Protein AF-A0A0C4ENL9-F1 (afdb_monomer_lite)

Secondary structure (DSSP, 8-state):
-EEEEEEEEEEE-TTS-EEEEEEEEEEETT-SS--HHHHHHHHHHHHHHHHHHHHHT-B---EEEEEETTEEEEEEEEEPPP-S-EEE---SS-----S--TTS-HHHHHHHHHHHHHHHHHTTSSEEEE--EEETTEEES-EEEESSTTSSSTT--HHHHHHHHHHH----HHHHHTTPPPHHHHHHHHHHHHHHHHHTS--PPP----------PPP--------PPPBGGGTSTT--PBPPPGGGGG--

pLDDT: mean 75.94, std 18.75, range [26.95, 96.19]

Structure (mmCIF, N/CA/C/O backbone):
data_AF-A0A0C4ENL9-F1
#
_entry.id   AF-A0A0C4ENL9-F1
#
loop_
_atom_site.group_PDB
_atom_site.id
_atom_site.type_symbol
_atom_site.label_atom_id
_atom_site.label_alt_id
_atom_site.label_comp_id
_atom_site.label_asym_id
_atom_site.label_entity_id
_atom_site.label_seq_id
_atom_site.pdbx_PDB_ins_code
_atom_site.Cartn_x
_atom_site.Cartn_y
_atom_site.Cartn_z
_atom_site.occupancy
_atom_site.B_iso_or_equiv
_atom_site.auth_seq_id
_atom_site.auth_comp_id
_atom_site.auth_asym_id
_atom_site.auth_atom_id
_atom_site.pdbx_PDB_model_num
ATOM 1 N N . MET A 1 1 ? -16.729 11.118 26.135 1.00 61.41 1 MET A N 1
ATOM 2 C CA . MET A 1 1 ? -15.298 10.844 26.436 1.00 61.41 1 MET A CA 1
ATOM 3 C C . MET A 1 1 ? -15.194 9.675 27.411 1.00 61.41 1 MET A C 1
ATOM 5 O O . MET A 1 1 ? -16.139 9.457 28.158 1.00 61.41 1 MET A O 1
ATOM 9 N N . ARG A 1 2 ? -14.091 8.911 27.398 1.00 77.44 2 ARG A N 1
ATOM 10 C CA . ARG A 1 2 ? -13.888 7.732 28.266 1.00 77.44 2 ARG A CA 1
ATOM 11 C C . ARG A 1 2 ? -12.600 7.854 29.075 1.00 77.44 2 ARG A C 1
ATOM 13 O O . ARG A 1 2 ? -11.628 8.423 28.586 1.00 77.44 2 ARG A O 1
ATOM 20 N N . ARG A 1 3 ? -12.588 7.277 30.278 1.00 84.44 3 ARG A N 1
ATOM 21 C CA . ARG A 1 3 ? -11.369 7.057 31.073 1.00 84.44 3 ARG A CA 1
ATOM 22 C C . ARG A 1 3 ? -10.932 5.605 30.917 1.00 84.44 3 ARG A C 1
ATOM 24 O O . ARG A 1 3 ? -11.777 4.714 30.938 1.00 84.44 3 ARG A O 1
ATOM 31 N N . ALA A 1 4 ? -9.632 5.394 30.743 1.00 89.31 4 ALA A N 1
ATOM 32 C CA . ALA A 1 4 ? -9.020 4.084 30.558 1.00 89.31 4 ALA A CA 1
ATOM 33 C C . ALA A 1 4 ? -8.196 3.693 31.794 1.00 89.31 4 ALA A C 1
ATOM 35 O O . ALA A 1 4 ? -7.495 4.535 32.353 1.00 89.31 4 ALA A O 1
ATOM 36 N N . PHE A 1 5 ? -8.267 2.424 32.191 1.00 89.38 5 PHE A N 1
ATOM 37 C CA . PHE A 1 5 ? -7.547 1.852 33.329 1.00 89.38 5 PHE A CA 1
ATOM 38 C C . PHE A 1 5 ? -6.866 0.555 32.907 1.00 89.38 5 PHE A C 1
ATOM 40 O O . PHE A 1 5 ? -7.437 -0.211 32.129 1.00 89.38 5 PHE A O 1
ATOM 47 N N . LYS A 1 6 ? -5.670 0.285 33.438 1.00 91.88 6 LYS A N 1
ATOM 48 C CA . LYS A 1 6 ? -5.060 -1.041 33.310 1.00 91.88 6 LYS A CA 1
ATOM 49 C C . LYS A 1 6 ? -5.943 -2.057 34.044 1.00 91.88 6 LYS A C 1
ATOM 51 O O . LYS A 1 6 ? -6.377 -1.791 35.163 1.00 91.88 6 LYS A O 1
ATOM 56 N N . ALA A 1 7 ? -6.198 -3.195 33.416 1.00 93.19 7 ALA A N 1
ATOM 57 C CA . ALA A 1 7 ? -6.916 -4.317 33.997 1.00 93.19 7 ALA A CA 1
ATOM 58 C C . ALA A 1 7 ? -6.192 -5.622 33.657 1.00 93.19 7 ALA A C 1
ATOM 60 O O . ALA A 1 7 ? -5.522 -5.712 32.635 1.00 93.19 7 ALA A O 1
ATOM 61 N N . GLU A 1 8 ? -6.350 -6.636 34.496 1.00 94.12 8 GLU A N 1
ATOM 62 C CA . GLU A 1 8 ? -5.892 -7.996 34.219 1.00 94.12 8 GLU A CA 1
ATOM 63 C C . GLU A 1 8 ? -7.116 -8.904 34.259 1.00 94.12 8 GLU A C 1
ATOM 65 O O . GLU A 1 8 ? -7.886 -8.883 35.222 1.00 94.12 8 GLU A O 1
ATOM 70 N N . VAL A 1 9 ? -7.334 -9.667 33.190 1.00 91.75 9 VAL A N 1
ATOM 71 C CA . VAL A 1 9 ? -8.483 -10.566 33.071 1.00 91.75 9 VAL A CA 1
ATOM 72 C C . VAL A 1 9 ? -7.980 -11.995 33.145 1.00 91.75 9 VAL A C 1
ATOM 74 O O . VAL A 1 9 ? -7.190 -12.440 32.312 1.00 91.75 9 VAL A O 1
ATOM 77 N N . LYS A 1 10 ? -8.456 -12.714 34.162 1.00 93.88 10 LYS A N 1
ATOM 78 C CA . LYS A 1 10 ? -8.209 -14.141 34.343 1.00 93.88 10 LYS A CA 1
ATOM 79 C C . LYS A 1 10 ? -9.282 -14.934 33.602 1.00 93.88 10 LYS A C 1
ATOM 81 O O . LYS A 1 10 ? -10.453 -14.871 33.965 1.00 93.88 10 LYS A O 1
ATOM 86 N N . THR A 1 11 ? -8.866 -15.710 32.613 1.00 92.31 11 THR A N 1
ATOM 87 C CA . THR A 1 11 ? -9.717 -16.652 31.882 1.00 92.31 11 THR A CA 1
ATOM 88 C C . THR A 1 11 ? -9.394 -18.063 32.353 1.00 92.31 11 THR A C 1
ATOM 90 O O . THR A 1 11 ? -8.222 -18.407 32.504 1.00 92.31 11 THR A O 1
ATOM 93 N N . VAL A 1 12 ? -10.426 -18.858 32.629 1.00 93.38 12 VAL A N 1
ATOM 94 C CA . VAL A 1 12 ? -10.288 -20.275 32.982 1.00 93.38 12 VAL A CA 1
ATOM 95 C C . VAL A 1 12 ? -10.887 -21.084 31.843 1.00 93.38 12 VAL A C 1
ATOM 97 O O . VAL A 1 12 ? -12.075 -20.947 31.555 1.00 93.38 12 VAL A O 1
ATOM 100 N N . GLU A 1 13 ? -10.064 -21.876 31.169 1.00 89.62 13 GLU A N 1
ATOM 101 C CA . GLU A 1 13 ? -10.515 -22.743 30.084 1.00 89.62 13 GLU A CA 1
ATOM 102 C C . GLU A 1 13 ? -11.205 -24.005 30.622 1.00 89.62 13 GLU A C 1
ATOM 104 O O . GLU A 1 13 ? -11.025 -24.409 31.773 1.00 89.62 13 GLU A O 1
ATOM 109 N N . ASN A 1 14 ? -11.955 -24.691 29.755 1.00 87.75 14 ASN A N 1
ATOM 110 C CA . ASN A 1 14 ? -12.683 -25.919 30.103 1.00 87.75 14 ASN A CA 1
ATOM 111 C C . ASN A 1 14 ? -11.771 -27.069 30.578 1.00 87.75 14 ASN A C 1
ATOM 113 O O . ASN A 1 14 ? -12.234 -27.975 31.265 1.00 87.75 14 ASN A O 1
ATOM 117 N N . ASN A 1 15 ? -10.485 -27.043 30.222 1.00 90.00 15 ASN A N 1
ATOM 118 C CA . ASN A 1 15 ? -9.465 -28.005 30.661 1.00 90.00 15 ASN A CA 1
ATOM 119 C C . ASN A 1 15 ? -8.843 -27.644 32.034 1.00 90.00 15 ASN A C 1
ATOM 121 O O . ASN A 1 15 ? -7.928 -28.329 32.485 1.00 90.00 15 ASN A O 1
ATOM 125 N N . GLY A 1 16 ? -9.312 -26.572 32.687 1.00 88.56 16 GLY A N 1
ATOM 126 C CA . GLY A 1 16 ? -8.785 -26.064 33.956 1.00 88.56 16 GLY A CA 1
ATOM 127 C C . GLY A 1 16 ? -7.536 -25.185 33.823 1.00 88.56 16 GLY A C 1
ATOM 128 O O . GLY A 1 16 ? -7.021 -24.717 34.841 1.00 88.56 16 GLY A O 1
ATOM 129 N N . SER A 1 17 ? -7.048 -24.940 32.602 1.00 87.94 17 SER A N 1
ATOM 130 C CA . SER A 1 17 ? -5.942 -24.016 32.357 1.00 87.94 17 SER A CA 1
ATOM 131 C C . SER A 1 17 ? -6.365 -22.580 32.683 1.00 87.94 17 SER A C 1
ATOM 133 O O . SER A 1 17 ? -7.536 -22.204 32.576 1.00 87.94 17 SER A O 1
ATOM 135 N N . VAL A 1 18 ? -5.404 -21.776 33.136 1.00 92.50 18 VAL A N 1
ATOM 136 C CA . VAL A 1 18 ? -5.629 -20.382 33.517 1.00 92.50 18 VAL A CA 1
ATOM 137 C C . VAL A 1 18 ? -4.736 -19.487 32.676 1.00 92.50 18 VAL A C 1
ATOM 139 O O . VAL A 1 18 ? -3.515 -19.632 32.703 1.00 92.50 18 VAL A O 1
ATOM 142 N N . THR A 1 19 ? -5.336 -18.498 32.020 1.00 92.88 19 THR A N 1
ATOM 143 C CA . THR A 1 19 ? -4.618 -17.441 31.302 1.00 92.88 19 THR A CA 1
ATOM 144 C C . THR A 1 19 ? -4.957 -16.093 31.918 1.00 92.88 19 THR A C 1
ATOM 146 O O . THR A 1 19 ? -6.128 -15.740 32.045 1.00 92.88 19 THR A O 1
ATOM 149 N N . ILE A 1 20 ? -3.936 -15.333 32.312 1.00 90.94 20 ILE A N 1
ATOM 150 C CA . ILE A 1 20 ? -4.088 -13.933 32.715 1.00 90.94 20 ILE A CA 1
ATOM 151 C C . ILE A 1 20 ? -3.588 -13.087 31.555 1.00 90.94 20 ILE A C 1
ATOM 153 O O . ILE A 1 20 ? -2.454 -13.258 31.114 1.00 90.94 20 ILE A O 1
ATOM 157 N N . ALA A 1 21 ? -4.441 -12.201 31.056 1.00 88.19 21 ALA A N 1
ATOM 158 C CA . ALA A 1 21 ? -4.094 -11.276 29.989 1.00 88.19 21 ALA A CA 1
ATOM 159 C C . ALA A 1 21 ? -4.290 -9.831 30.454 1.00 88.19 21 ALA A C 1
ATOM 161 O O . ALA A 1 21 ? -5.216 -9.527 31.212 1.00 88.19 21 ALA A O 1
ATOM 162 N N . ASP A 1 22 ? -3.407 -8.948 29.993 1.00 93.06 22 ASP A N 1
ATOM 163 C CA . ASP A 1 22 ? -3.522 -7.509 30.198 1.00 93.06 22 ASP A CA 1
ATOM 164 C C . ASP A 1 22 ? -4.642 -6.945 29.308 1.00 93.06 22 ASP A C 1
ATOM 166 O O . ASP A 1 22 ? -4.681 -7.166 28.098 1.00 93.06 22 ASP A O 1
ATOM 170 N N . TYR A 1 23 ? -5.543 -6.179 29.912 1.00 90.88 23 TYR A N 1
ATOM 171 C CA . TYR A 1 23 ? -6.647 -5.481 29.259 1.00 90.88 23 TYR A CA 1
ATOM 172 C C . TYR A 1 23 ? -6.653 -3.999 29.641 1.00 90.88 23 TYR A C 1
ATOM 174 O O . TYR A 1 23 ? -6.011 -3.550 30.593 1.00 90.88 23 TYR A O 1
ATOM 182 N N . VAL A 1 24 ? -7.439 -3.219 28.898 1.00 88.75 24 VAL A N 1
ATOM 183 C CA . VAL A 1 24 ? -7.746 -1.828 29.232 1.00 88.75 24 VAL A CA 1
ATOM 184 C C . VAL A 1 24 ? -9.238 -1.709 29.510 1.00 88.75 24 VAL A C 1
ATOM 186 O O . VAL A 1 24 ? -10.052 -1.761 28.588 1.00 88.75 24 VAL A O 1
ATOM 189 N N . ALA A 1 25 ? -9.602 -1.521 30.777 1.00 87.19 25 ALA A N 1
ATOM 190 C CA . ALA A 1 25 ? -10.977 -1.228 31.160 1.00 87.19 25 ALA A CA 1
ATOM 191 C C . ALA A 1 25 ? -11.317 0.223 30.794 1.00 87.19 25 ALA A C 1
ATOM 193 O O . ALA A 1 25 ? -10.517 1.133 31.028 1.00 87.19 25 ALA A O 1
ATOM 194 N N . LYS A 1 26 ? -12.502 0.454 30.220 1.00 84.44 26 LYS A N 1
ATOM 195 C CA . LYS A 1 26 ? -12.971 1.792 29.842 1.00 84.44 26 LYS A CA 1
ATOM 196 C C . LYS A 1 26 ? -14.307 2.092 30.504 1.00 84.44 26 LYS A C 1
ATOM 198 O O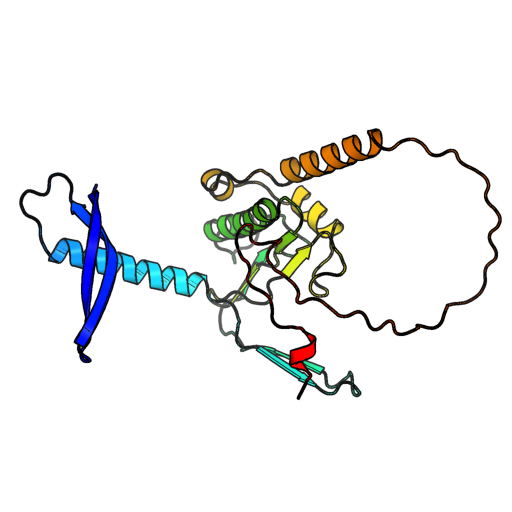 . LYS A 1 26 ? -15.251 1.332 30.333 1.00 84.44 26 LYS A O 1
ATOM 203 N N . ILE A 1 27 ? -14.389 3.231 31.184 1.00 85.00 27 ILE A N 1
ATOM 204 C CA . ILE A 1 27 ? -15.647 3.762 31.729 1.00 85.00 27 ILE A CA 1
ATOM 205 C C . ILE A 1 27 ? -15.995 5.076 31.036 1.00 85.00 27 ILE A C 1
ATOM 207 O O . ILE A 1 27 ? -15.107 5.836 30.622 1.00 85.00 27 ILE A O 1
ATOM 211 N N . GLN A 1 28 ? -17.286 5.350 30.908 1.00 78.31 28 GLN A N 1
ATOM 212 C CA . GLN A 1 28 ? -17.774 6.590 30.327 1.00 78.31 28 GLN A CA 1
ATOM 213 C C . GLN A 1 28 ? -17.650 7.740 31.337 1.00 78.31 28 GLN A C 1
ATOM 215 O O . GLN A 1 28 ? -17.845 7.576 32.538 1.00 78.31 28 GLN A O 1
ATOM 220 N N . TYR A 1 29 ? -17.202 8.899 30.860 1.00 74.31 29 TYR A N 1
ATOM 221 C CA . TYR A 1 29 ? -16.968 10.069 31.703 1.00 74.31 29 TYR A CA 1
ATOM 222 C C . TYR A 1 29 ? -18.300 10.746 32.054 1.00 74.31 29 TYR A C 1
ATOM 224 O O . TYR A 1 29 ? -19.081 11.005 31.143 1.00 74.31 29 TYR A O 1
ATOM 232 N N . HIS A 1 30 ? -18.522 11.041 33.342 1.00 76.88 30 HIS A N 1
ATOM 233 C CA . HIS A 1 30 ? -19.779 11.593 33.884 1.00 76.88 30 HIS A CA 1
ATOM 234 C C . HIS A 1 30 ? -21.035 10.757 33.591 1.00 76.88 30 HIS A C 1
ATOM 236 O O . HIS A 1 30 ? -22.127 11.301 33.474 1.00 76.88 30 HIS A O 1
ATOM 242 N N . ASP A 1 31 ? -20.884 9.439 33.473 1.00 78.81 31 ASP A N 1
ATOM 243 C CA . ASP A 1 31 ? -22.028 8.542 33.358 1.00 78.81 31 ASP A CA 1
ATOM 244 C C . ASP A 1 31 ? -22.480 8.100 34.754 1.00 78.81 31 ASP A C 1
ATOM 246 O O . ASP A 1 31 ? -21.865 7.235 35.380 1.00 78.81 31 ASP A O 1
ATOM 250 N N . GLU A 1 32 ? -23.512 8.765 35.273 1.00 80.00 32 GLU A N 1
ATOM 251 C CA . GLU A 1 32 ? -24.093 8.476 36.590 1.00 80.00 32 GLU A CA 1
ATOM 252 C C . GLU A 1 32 ? -24.942 7.193 36.580 1.00 80.00 32 GLU A C 1
ATOM 254 O O . GLU A 1 32 ? -25.186 6.609 37.637 1.00 80.00 32 GLU A O 1
ATOM 259 N N . THR A 1 33 ? -25.343 6.712 35.396 1.00 82.31 33 THR A N 1
ATOM 260 C CA . THR A 1 33 ? -26.168 5.508 35.218 1.00 82.31 33 THR A CA 1
ATOM 261 C C . THR A 1 33 ? -25.621 4.623 34.089 1.00 82.31 33 THR A C 1
ATOM 263 O O . THR A 1 33 ? -26.240 4.533 33.024 1.00 82.31 33 THR A O 1
ATOM 266 N N . PRO A 1 34 ? -24.480 3.940 34.306 1.00 75.25 34 PRO A N 1
ATOM 267 C CA . PRO A 1 34 ? -23.846 3.123 33.280 1.00 75.25 34 PRO A CA 1
ATOM 268 C C . PRO A 1 34 ? -24.776 2.021 32.772 1.00 75.25 34 PRO A C 1
ATOM 270 O O . PRO A 1 34 ? -25.327 1.249 33.559 1.00 75.25 34 PRO A O 1
ATOM 273 N N . SER A 1 35 ? -24.913 1.916 31.450 1.00 78.12 35 SER A N 1
ATOM 274 C CA . SER A 1 35 ? -25.727 0.887 30.797 1.00 78.12 35 SER A CA 1
ATOM 275 C C . SER A 1 35 ? -24.870 -0.071 29.978 1.00 78.12 35 SER A C 1
ATOM 277 O O . SER A 1 35 ? -23.991 0.331 29.210 1.00 78.12 35 SER A O 1
ATOM 279 N N . ILE A 1 36 ? -25.176 -1.363 30.095 1.00 80.56 36 ILE A N 1
ATOM 280 C CA . ILE A 1 36 ? -24.557 -2.407 29.275 1.00 80.56 36 ILE A CA 1
ATOM 281 C C . ILE A 1 36 ? -24.907 -2.253 27.787 1.00 80.56 36 ILE A C 1
ATOM 283 O O . ILE A 1 36 ? -24.109 -2.619 26.926 1.00 80.56 36 ILE A O 1
ATOM 287 N N . GLU A 1 37 ? -26.059 -1.662 27.464 1.00 76.50 37 GLU A N 1
ATOM 288 C CA . GLU A 1 37 ? -26.502 -1.436 26.082 1.00 76.50 37 GLU A CA 1
ATOM 289 C C . GLU A 1 37 ? -25.577 -0.452 25.349 1.00 76.50 37 GLU A C 1
ATOM 291 O O . GLU A 1 37 ? -25.187 -0.683 24.200 1.00 76.50 37 GLU A O 1
ATOM 296 N N . THR A 1 38 ? -25.129 0.599 26.042 1.00 68.06 38 THR A N 1
ATOM 297 C CA . THR A 1 38 ? -24.165 1.573 25.510 1.00 68.06 38 THR A CA 1
ATOM 298 C C . THR A 1 38 ? -22.827 0.903 25.190 1.00 68.06 38 THR A C 1
ATOM 300 O O . THR A 1 38 ? -22.270 1.096 24.109 1.00 68.06 38 THR A O 1
ATOM 303 N N . HIS A 1 39 ? -22.338 0.039 26.084 1.00 75.25 39 HIS A N 1
ATOM 304 C CA . HIS A 1 39 ? -21.120 -0.742 25.852 1.00 75.25 39 HIS A CA 1
ATOM 305 C C . HIS A 1 39 ? -21.279 -1.789 24.739 1.00 75.25 39 HIS A C 1
ATOM 307 O O . HIS A 1 39 ? -20.330 -2.066 24.006 1.00 75.25 39 HIS A O 1
ATOM 313 N N . THR A 1 40 ? -22.479 -2.343 24.569 1.00 74.88 40 THR A N 1
ATOM 314 C CA . THR A 1 40 ? -22.785 -3.279 23.477 1.00 74.88 40 THR A CA 1
ATOM 315 C C . THR A 1 40 ? -22.742 -2.568 22.122 1.00 74.88 40 THR A C 1
ATOM 317 O O . THR A 1 40 ? -22.183 -3.096 21.163 1.00 74.88 40 THR A O 1
ATOM 320 N N . THR A 1 41 ? -23.233 -1.328 22.053 1.00 73.81 41 THR A N 1
ATOM 321 C CA . THR A 1 41 ? -23.137 -0.488 20.846 1.00 73.81 41 THR A CA 1
ATOM 322 C C . THR A 1 41 ? -21.681 -0.172 20.490 1.00 73.81 41 THR A C 1
ATOM 324 O O . THR A 1 41 ? -21.305 -0.244 19.321 1.00 73.81 41 THR A O 1
ATOM 327 N N . ASP A 1 42 ? -20.822 0.086 21.482 1.00 73.31 42 ASP A N 1
ATOM 328 C CA . ASP A 1 42 ? -19.381 0.229 21.244 1.00 73.31 42 ASP A CA 1
ATOM 329 C C . ASP A 1 42 ? -18.766 -1.048 20.665 1.00 73.31 42 ASP A C 1
ATOM 331 O O . ASP A 1 42 ? -18.006 -0.983 19.701 1.00 73.31 42 ASP A O 1
ATOM 335 N N . ALA A 1 43 ? -19.088 -2.216 21.229 1.00 74.81 43 ALA A N 1
ATOM 336 C CA . ALA A 1 43 ? -18.590 -3.493 20.723 1.00 74.81 43 ALA A CA 1
ATOM 337 C C . ALA A 1 43 ? -19.008 -3.722 19.259 1.00 74.81 43 ALA A C 1
ATOM 339 O O . ALA A 1 43 ? -18.183 -4.148 18.448 1.00 74.81 43 ALA A O 1
ATOM 340 N N . LEU A 1 44 ? -20.245 -3.358 18.898 1.00 73.06 44 LEU A N 1
ATOM 341 C CA . LEU A 1 44 ? -20.717 -3.374 17.511 1.00 73.06 44 LEU A CA 1
ATOM 342 C C . LEU A 1 44 ? -19.915 -2.421 16.618 1.00 73.06 44 LEU A C 1
ATOM 344 O O . LEU A 1 44 ? -19.543 -2.812 15.516 1.00 73.06 44 LEU A O 1
ATOM 348 N N . MET A 1 45 ? -19.579 -1.213 17.086 1.00 72.94 45 MET A N 1
ATOM 349 C CA . MET A 1 45 ? -18.710 -0.293 16.340 1.00 72.94 45 MET A CA 1
ATOM 350 C C . MET A 1 45 ? -17.303 -0.860 16.127 1.00 72.94 45 MET A C 1
ATOM 352 O O . MET A 1 45 ? -16.762 -0.745 15.030 1.00 72.94 45 MET A O 1
ATOM 356 N N . TYR A 1 46 ? -16.707 -1.490 17.145 1.00 72.75 46 TYR A N 1
ATOM 357 C CA . TYR A 1 46 ? -15.415 -2.171 17.006 1.00 72.75 46 TYR A CA 1
ATOM 358 C C . TYR A 1 46 ? -15.494 -3.311 15.988 1.00 72.75 46 TYR A C 1
ATOM 360 O O . TYR A 1 46 ? -14.607 -3.438 15.146 1.00 72.75 46 TYR A O 1
ATOM 368 N N . HIS A 1 47 ? -16.561 -4.113 16.036 1.00 70.00 47 HIS A N 1
ATOM 369 C CA . HIS A 1 47 ? -16.773 -5.206 15.094 1.00 70.00 47 HIS A CA 1
ATOM 370 C C . HIS A 1 47 ? -16.970 -4.693 13.662 1.00 70.00 47 HIS A C 1
ATOM 372 O O . HIS A 1 47 ? -16.279 -5.142 12.750 1.00 70.00 47 HIS A O 1
ATOM 378 N N . ALA A 1 48 ? -17.835 -3.695 13.466 1.00 57.81 48 ALA A N 1
ATOM 379 C CA . ALA A 1 48 ? -18.050 -3.052 12.173 1.00 57.81 48 ALA A CA 1
ATOM 380 C C . ALA A 1 48 ? -16.757 -2.421 11.635 1.00 57.81 48 ALA A C 1
ATOM 382 O O . ALA A 1 48 ? -16.401 -2.638 10.481 1.00 57.81 48 ALA A O 1
ATOM 383 N N . GLY A 1 49 ? -16.005 -1.708 12.478 1.00 60.59 49 GLY A N 1
ATOM 384 C CA . GLY A 1 49 ? -14.710 -1.134 12.114 1.00 60.59 49 GLY A CA 1
ATOM 385 C C . GLY A 1 49 ? -13.688 -2.198 11.711 1.00 60.59 49 GLY A C 1
ATOM 386 O O . GLY A 1 49 ? -12.993 -2.030 10.713 1.00 60.59 49 GLY A O 1
ATOM 387 N N . ALA A 1 50 ? -13.627 -3.321 12.431 1.00 65.75 50 ALA A N 1
ATOM 388 C CA . ALA A 1 50 ? -12.763 -4.442 12.075 1.00 65.75 50 ALA A CA 1
ATOM 389 C C . ALA A 1 50 ? -13.157 -5.063 10.727 1.00 65.75 50 ALA A C 1
ATOM 391 O O . ALA A 1 50 ? -12.280 -5.329 9.910 1.00 65.75 50 ALA A O 1
ATOM 392 N N . LEU A 1 51 ? -14.456 -5.246 10.465 1.00 64.88 51 LEU A N 1
ATOM 393 C CA . LEU A 1 51 ? -14.956 -5.755 9.185 1.00 64.88 51 LEU A CA 1
ATOM 394 C C . LEU A 1 51 ? -14.638 -4.805 8.024 1.00 64.88 51 LEU A C 1
ATOM 396 O O . LEU A 1 51 ? -14.163 -5.262 6.987 1.00 64.88 51 LEU A O 1
ATOM 400 N N . LEU A 1 52 ? -14.840 -3.498 8.208 1.00 64.88 52 LEU A N 1
ATOM 401 C CA . LEU A 1 52 ? -14.513 -2.474 7.210 1.00 64.88 52 LEU A CA 1
ATOM 402 C C . LEU A 1 52 ? -13.008 -2.434 6.918 1.00 64.88 52 LEU A C 1
ATOM 404 O O . LEU A 1 52 ? -12.604 -2.443 5.759 1.00 64.88 52 LEU A O 1
ATOM 408 N N . LEU A 1 53 ? -12.165 -2.468 7.956 1.00 68.62 53 LEU A N 1
ATOM 409 C CA . LEU A 1 53 ? -10.708 -2.531 7.799 1.00 68.62 53 LEU A CA 1
ATOM 410 C C . LEU A 1 53 ? -10.255 -3.838 7.146 1.00 68.62 53 LEU A C 1
ATOM 412 O O . LEU A 1 53 ? -9.325 -3.830 6.347 1.00 68.62 53 LEU A O 1
ATOM 416 N N . ASN A 1 54 ? -10.900 -4.958 7.468 1.00 69.75 54 ASN A N 1
ATOM 417 C CA . ASN A 1 54 ? -10.624 -6.234 6.821 1.00 69.75 54 ASN A CA 1
ATOM 418 C C . ASN A 1 54 ? -11.003 -6.193 5.337 1.00 69.75 54 ASN A C 1
ATOM 420 O O . ASN A 1 54 ? -10.259 -6.701 4.508 1.00 69.75 54 ASN A O 1
ATOM 424 N N . HIS A 1 55 ? -12.121 -5.543 4.998 1.00 61.16 55 HIS A N 1
ATOM 425 C CA . HIS A 1 55 ? -12.516 -5.318 3.611 1.00 61.16 55 HIS A CA 1
ATOM 426 C C . HIS A 1 55 ? -11.498 -4.455 2.863 1.00 61.16 55 HIS A C 1
ATOM 428 O O . HIS A 1 55 ? -11.106 -4.804 1.759 1.00 61.16 55 HIS A O 1
ATOM 434 N N . PHE A 1 56 ? -11.030 -3.371 3.483 1.00 64.12 56 PHE A N 1
ATOM 435 C CA . PHE A 1 56 ? -10.005 -2.495 2.913 1.00 64.12 56 PHE A CA 1
ATOM 436 C C . PHE A 1 56 ? -8.659 -3.209 2.704 1.00 64.12 56 PHE A C 1
ATOM 438 O O . PHE A 1 56 ? -7.937 -2.913 1.761 1.00 64.12 56 PHE A O 1
ATOM 445 N N . LYS A 1 57 ? -8.320 -4.178 3.563 1.00 69.31 57 LYS A N 1
ATOM 446 C CA . LYS A 1 57 ? -7.104 -5.000 3.451 1.00 69.31 57 LYS A CA 1
ATOM 447 C C . LYS A 1 57 ? -7.210 -6.136 2.430 1.00 69.31 57 LYS A C 1
ATOM 449 O O . LYS A 1 57 ? -6.271 -6.924 2.332 1.00 69.31 57 LYS A O 1
ATOM 454 N N . LYS A 1 58 ? -8.327 -6.273 1.708 1.00 74.56 58 LYS A N 1
ATOM 455 C CA . LYS A 1 58 ? -8.459 -7.320 0.693 1.00 74.56 58 LYS A CA 1
ATOM 456 C C . LYS A 1 58 ? -7.519 -7.024 -0.470 1.00 74.56 58 LYS A C 1
ATOM 458 O O . LYS A 1 58 ? -7.730 -6.099 -1.249 1.00 74.56 58 LYS A O 1
ATOM 463 N N . ILE A 1 59 ? -6.500 -7.858 -0.569 1.00 77.56 59 ILE A N 1
ATOM 464 C CA . ILE A 1 59 ? -5.578 -7.950 -1.694 1.00 77.56 59 ILE A CA 1
ATOM 465 C C . ILE A 1 59 ? -5.837 -9.313 -2.340 1.00 77.56 59 ILE A C 1
ATOM 467 O O . ILE A 1 59 ? -6.210 -10.261 -1.637 1.00 77.56 59 ILE A O 1
ATOM 471 N N . VAL A 1 60 ? -5.660 -9.432 -3.654 1.00 72.38 60 VAL A N 1
ATOM 472 C CA . VAL A 1 60 ? -5.589 -10.743 -4.309 1.00 72.38 60 VAL A CA 1
ATOM 473 C C . VAL A 1 60 ? -4.415 -11.520 -3.711 1.00 72.38 60 VAL A C 1
ATOM 475 O O . VAL A 1 60 ? -3.252 -11.207 -3.940 1.00 72.38 60 VAL A O 1
ATOM 478 N N . LEU A 1 61 ? -4.735 -12.509 -2.878 1.00 76.81 61 LEU A N 1
ATOM 479 C CA . LEU A 1 61 ? -3.760 -13.398 -2.237 1.00 76.81 61 LEU A CA 1
ATOM 480 C C . LEU A 1 61 ? -3.880 -14.844 -2.732 1.00 76.81 61 LEU A C 1
ATOM 482 O O . LEU A 1 61 ? -3.064 -15.681 -2.360 1.00 76.81 61 LEU A O 1
ATOM 486 N N . ASP A 1 62 ? -4.893 -15.133 -3.552 1.00 78.25 62 ASP A N 1
ATOM 487 C CA . ASP A 1 62 ? -5.083 -16.429 -4.198 1.00 78.25 62 ASP A CA 1
ATOM 488 C C . ASP A 1 62 ? -4.512 -16.370 -5.619 1.00 78.25 62 ASP A C 1
ATOM 490 O O . ASP A 1 62 ? -5.154 -15.872 -6.550 1.00 78.25 62 ASP A O 1
ATOM 494 N N . PHE A 1 63 ? -3.265 -16.820 -5.746 1.00 80.62 63 PHE A N 1
ATOM 495 C CA . PHE A 1 63 ? -2.541 -16.913 -7.005 1.00 80.62 63 PHE A CA 1
ATOM 496 C C . PHE A 1 63 ? -1.799 -18.248 -7.104 1.00 80.62 63 PHE A C 1
ATOM 498 O O . PHE A 1 63 ? -1.388 -18.845 -6.108 1.00 80.62 63 PHE A O 1
ATOM 505 N N . VAL A 1 64 ? -1.603 -18.709 -8.335 1.00 80.56 64 VAL A N 1
ATOM 506 C CA . VAL A 1 64 ? -0.882 -19.930 -8.680 1.00 80.56 64 VAL A CA 1
ATOM 507 C C . VAL A 1 64 ? 0.149 -19.587 -9.742 1.00 80.56 64 VAL A C 1
ATOM 509 O O . VAL A 1 64 ? -0.185 -19.086 -10.813 1.00 80.56 64 VAL A O 1
ATOM 512 N N . VAL A 1 65 ? 1.407 -19.916 -9.467 1.00 80.06 65 VAL A N 1
ATOM 513 C CA . VAL A 1 65 ? 2.463 -19.922 -10.479 1.00 80.06 65 VAL A CA 1
ATOM 514 C C . VAL A 1 65 ? 2.646 -21.361 -10.937 1.00 80.06 65 VAL A C 1
ATOM 516 O O . VAL A 1 65 ? 2.856 -22.252 -10.116 1.00 80.06 65 VAL A O 1
ATOM 519 N N . THR A 1 66 ? 2.525 -21.619 -12.236 1.00 81.06 66 THR A N 1
ATOM 520 C CA . THR A 1 66 ? 2.666 -22.971 -12.789 1.00 81.06 66 THR A CA 1
ATOM 521 C C . THR A 1 66 ? 3.384 -22.943 -14.127 1.00 81.06 66 THR A C 1
ATOM 523 O O . THR A 1 66 ? 3.260 -21.988 -14.891 1.00 81.06 66 THR A O 1
ATOM 526 N N . GLY A 1 67 ? 4.145 -23.992 -14.422 1.00 79.19 67 GLY A N 1
ATOM 527 C CA . GLY A 1 67 ? 4.764 -24.145 -15.726 1.00 79.19 67 GLY A CA 1
ATOM 528 C C . GLY A 1 67 ? 5.895 -25.154 -15.774 1.00 79.19 67 GLY A C 1
ATOM 529 O O . GLY A 1 67 ? 6.169 -25.861 -14.804 1.00 79.19 67 GLY A O 1
ATOM 530 N N . LYS A 1 68 ? 6.559 -25.225 -16.929 1.00 75.75 68 LYS A N 1
ATOM 531 C CA . LYS A 1 68 ? 7.734 -26.076 -17.149 1.00 75.75 68 LYS A CA 1
ATOM 532 C C . LYS A 1 68 ? 8.952 -25.207 -17.421 1.00 75.75 68 LYS A C 1
ATOM 534 O O . LYS A 1 68 ? 8.982 -24.469 -18.394 1.00 75.75 68 LYS A O 1
ATOM 539 N N . LEU A 1 69 ? 10.004 -25.378 -16.621 1.00 72.56 69 LEU A N 1
ATOM 540 C CA . LEU A 1 69 ? 11.236 -24.589 -16.751 1.00 72.56 69 LEU A CA 1
ATOM 541 C C . LEU A 1 69 ? 11.895 -24.703 -18.143 1.00 72.56 69 LEU A C 1
ATOM 543 O O . LEU A 1 69 ? 12.558 -23.775 -18.591 1.00 72.56 69 LEU A O 1
ATOM 547 N N . ASN A 1 70 ? 11.693 -25.835 -18.825 1.00 82.38 70 ASN A N 1
ATOM 548 C CA . ASN A 1 70 ? 12.267 -26.125 -20.145 1.00 82.38 70 ASN A CA 1
ATOM 549 C C . ASN A 1 70 ? 11.313 -25.826 -21.314 1.00 82.38 70 ASN A C 1
ATOM 551 O O . ASN A 1 70 ? 11.641 -26.145 -22.454 1.00 82.38 70 ASN A O 1
ATOM 555 N N . ASP A 1 71 ? 10.131 -25.281 -21.035 1.00 83.25 71 ASP A N 1
ATOM 556 C CA . ASP A 1 71 ? 9.135 -24.922 -22.042 1.00 83.25 71 ASP A CA 1
ATOM 557 C C . ASP A 1 71 ? 8.578 -23.530 -21.695 1.00 83.25 71 ASP A C 1
ATOM 559 O O . ASP A 1 71 ? 7.564 -23.424 -20.998 1.00 83.25 71 ASP A O 1
ATOM 563 N N . PRO A 1 72 ? 9.295 -22.456 -22.087 1.00 78.75 72 PRO A N 1
ATOM 564 C CA . PRO A 1 72 ? 8.988 -21.090 -21.662 1.00 78.75 72 PRO A CA 1
ATOM 565 C C . PRO A 1 72 ? 7.606 -20.612 -22.126 1.00 78.75 72 PRO A C 1
ATOM 567 O O . PRO A 1 72 ? 7.038 -19.720 -21.502 1.00 78.75 72 PRO A O 1
ATOM 570 N N . ASP A 1 73 ? 7.036 -21.240 -23.157 1.00 82.56 73 ASP A N 1
ATOM 571 C CA . ASP A 1 73 ? 5.691 -20.942 -23.659 1.00 82.56 73 ASP A CA 1
ATOM 572 C C . ASP A 1 73 ? 4.577 -21.512 -22.753 1.00 82.56 73 ASP A C 1
ATOM 574 O O . ASP A 1 73 ? 3.397 -21.211 -22.940 1.00 82.56 73 ASP A O 1
ATOM 578 N N . GLN A 1 74 ? 4.936 -22.328 -21.755 1.00 80.69 74 GLN A N 1
ATOM 579 C CA . GLN A 1 74 ? 4.023 -22.928 -20.779 1.00 80.69 74 GLN A CA 1
ATOM 580 C C . GLN A 1 74 ? 4.327 -22.458 -19.352 1.00 80.69 74 GLN A C 1
ATOM 582 O O . GLN A 1 74 ? 4.366 -23.277 -18.434 1.00 80.69 74 GLN A O 1
ATOM 587 N N . VAL A 1 75 ? 4.564 -21.160 -19.152 1.00 81.44 75 VAL A N 1
ATOM 588 C CA . VAL A 1 75 ? 4.723 -20.546 -17.824 1.00 81.44 75 VAL A CA 1
ATOM 589 C C . VAL A 1 75 ? 3.608 -19.530 -17.603 1.00 81.44 75 VAL A C 1
ATOM 591 O O . VAL A 1 75 ? 3.433 -18.606 -18.393 1.00 81.44 75 VAL A O 1
ATOM 594 N N . TYR A 1 76 ? 2.852 -19.704 -16.521 1.00 78.50 76 TYR A N 1
ATOM 595 C CA . TYR A 1 76 ? 1.666 -18.910 -16.222 1.00 78.50 76 TYR A CA 1
ATOM 596 C C . TYR A 1 76 ? 1.696 -18.397 -14.785 1.00 78.50 76 TYR A C 1
ATOM 598 O O . TYR A 1 76 ? 1.978 -19.144 -13.844 1.00 78.50 76 TYR A O 1
ATOM 606 N N . PHE A 1 77 ? 1.333 -17.127 -14.632 1.00 83.06 77 PHE A N 1
ATOM 607 C CA . PHE A 1 77 ? 0.844 -16.561 -13.384 1.00 83.06 77 PHE A CA 1
ATOM 608 C C . PHE A 1 77 ? -0.681 -16.508 -13.483 1.00 83.06 77 PHE A C 1
ATOM 610 O O . PHE A 1 77 ? -1.226 -15.894 -14.400 1.00 83.06 77 PHE A O 1
ATOM 617 N N . LEU A 1 78 ? -1.364 -17.211 -12.590 1.00 83.00 78 LEU A N 1
ATOM 618 C CA . LEU A 1 78 ? -2.817 -17.271 -12.526 1.00 83.00 78 LEU A CA 1
ATOM 619 C C . LEU A 1 78 ? -3.261 -16.642 -11.215 1.00 83.00 78 LEU A C 1
ATOM 621 O O . LEU A 1 78 ? -2.703 -16.949 -10.168 1.00 83.00 78 LEU A O 1
ATOM 625 N N . GLU A 1 79 ? -4.304 -15.833 -11.255 1.00 84.88 79 GLU A N 1
ATOM 626 C CA . GLU A 1 79 ? -4.916 -15.251 -10.067 1.00 84.88 79 GLU A CA 1
ATOM 627 C C . GLU A 1 79 ? -6.435 -15.407 -10.104 1.00 84.88 79 GLU A C 1
ATOM 629 O O . GLU A 1 79 ? -7.036 -15.682 -11.152 1.00 84.88 79 GLU A O 1
ATOM 634 N N . ALA A 1 80 ? -7.071 -15.257 -8.944 1.00 84.06 80 ALA A N 1
ATOM 635 C CA . ALA A 1 80 ? -8.520 -15.293 -8.855 1.00 84.06 80 ALA A CA 1
ATOM 636 C C . ALA A 1 80 ? -9.152 -14.174 -9.701 1.00 84.06 80 ALA A C 1
ATOM 638 O O . ALA A 1 80 ? -8.942 -12.987 -9.456 1.00 84.06 80 ALA A O 1
ATOM 639 N N . LYS A 1 81 ? -10.004 -14.550 -10.665 1.00 86.00 81 LYS A N 1
ATOM 640 C CA . LYS A 1 81 ? -10.758 -13.581 -11.469 1.00 86.00 81 LYS A CA 1
ATOM 641 C C . LYS A 1 81 ? -11.651 -12.726 -10.570 1.00 86.00 81 LYS A C 1
ATOM 643 O O . LYS A 1 81 ? -12.618 -13.222 -9.988 1.00 86.00 81 LYS A O 1
ATOM 648 N N . LEU A 1 82 ? -11.406 -11.422 -10.570 1.00 86.69 82 LEU A N 1
ATOM 649 C CA . LEU A 1 82 ? -12.273 -10.449 -9.918 1.00 86.69 82 LEU A CA 1
ATOM 650 C C . LEU A 1 82 ? -13.448 -10.064 -10.830 1.00 86.69 82 LEU A C 1
ATOM 652 O O . LEU A 1 82 ? -13.323 -9.988 -12.054 1.00 86.69 82 LEU A O 1
ATOM 656 N N . THR A 1 83 ? -14.622 -9.842 -10.237 1.00 88.50 83 THR A N 1
ATOM 657 C CA . THR A 1 83 ? -15.825 -9.386 -10.948 1.00 88.50 83 THR A CA 1
ATOM 658 C C . THR A 1 83 ? -16.287 -8.078 -10.333 1.00 88.50 83 THR A C 1
ATOM 660 O O . THR A 1 83 ? -16.569 -8.038 -9.143 1.00 88.50 83 THR A O 1
ATOM 663 N N . GLY A 1 84 ? -16.389 -7.025 -11.141 1.00 87.19 84 GLY A N 1
ATOM 664 C CA . GLY A 1 84 ? -16.856 -5.721 -10.685 1.00 87.19 84 GLY A CA 1
ATOM 665 C C . GLY A 1 84 ? -16.244 -4.576 -11.478 1.00 87.19 84 GLY A C 1
ATOM 666 O O . GLY A 1 84 ? -15.642 -4.786 -12.533 1.00 87.19 84 GLY A O 1
ATOM 667 N N . LYS A 1 85 ? -16.421 -3.351 -10.976 1.00 86.88 85 LYS A N 1
ATOM 668 C CA . LYS A 1 85 ? -15.862 -2.148 -11.601 1.00 86.88 85 LYS A CA 1
ATOM 669 C C . LYS A 1 85 ? -14.360 -2.080 -11.334 1.00 86.88 85 LYS A C 1
ATOM 671 O O . LYS A 1 85 ? -13.947 -2.096 -10.177 1.00 86.88 85 LYS A O 1
ATOM 676 N N . TYR A 1 86 ? -13.585 -1.961 -12.408 1.00 89.44 86 TYR A N 1
ATOM 677 C CA . TYR A 1 86 ? -12.155 -1.689 -12.349 1.00 89.44 86 TYR A CA 1
ATOM 678 C C . TYR A 1 86 ? -11.895 -0.189 -12.176 1.00 89.44 86 TYR A C 1
ATOM 680 O O . TYR A 1 86 ? -12.516 0.628 -12.859 1.00 89.44 86 TYR A O 1
ATOM 688 N N . VAL A 1 87 ? -10.977 0.164 -11.278 1.00 88.00 87 VAL A N 1
ATOM 689 C CA . VAL A 1 87 ? -10.511 1.537 -11.051 1.00 88.00 87 VAL A CA 1
ATOM 690 C C . VAL A 1 87 ? -9.013 1.514 -10.750 1.00 88.00 87 VAL A C 1
ATOM 692 O O . VAL A 1 87 ? -8.550 0.670 -9.986 1.00 88.00 87 VAL A O 1
ATOM 695 N N . LYS A 1 88 ? -8.258 2.458 -11.314 1.00 88.25 88 LYS A N 1
ATOM 696 C CA . LYS A 1 88 ? -6.824 2.638 -11.060 1.00 88.25 88 LYS A CA 1
ATOM 697 C C . LYS A 1 88 ? -6.576 4.042 -10.523 1.00 88.25 88 LYS A C 1
ATOM 699 O O . LYS A 1 88 ? -7.030 5.002 -11.135 1.00 88.25 88 LYS A O 1
ATOM 704 N N . TYR A 1 89 ? -5.893 4.141 -9.385 1.00 85.88 89 TYR A N 1
ATOM 705 C CA . TYR A 1 89 ? -5.681 5.409 -8.675 1.00 85.88 89 TYR A CA 1
ATOM 706 C C . TYR A 1 89 ? -4.283 5.998 -8.866 1.00 85.88 89 TYR A C 1
ATOM 708 O O . TYR A 1 89 ? -4.110 7.205 -8.740 1.00 85.88 89 TYR A O 1
ATOM 716 N N . CYS A 1 90 ? -3.284 5.166 -9.153 1.00 85.50 90 CYS A N 1
ATOM 717 C CA . CYS A 1 90 ? -1.961 5.608 -9.586 1.00 85.50 90 CYS A CA 1
ATOM 718 C C . CYS A 1 90 ? -1.312 4.535 -10.463 1.00 85.50 90 CYS A C 1
ATOM 720 O O . CYS A 1 90 ? -1.718 3.372 -10.426 1.00 85.50 90 CYS A O 1
ATOM 722 N N . SER A 1 91 ? -0.319 4.935 -11.255 1.00 86.56 91 SER A N 1
ATOM 723 C CA . SER A 1 91 ? 0.540 4.045 -12.039 1.00 86.56 91 SER A CA 1
ATOM 724 C C . SER A 1 91 ? 1.913 3.905 -11.364 1.00 86.56 91 SER A C 1
ATOM 726 O O . SER A 1 91 ? 2.213 4.585 -10.385 1.00 86.56 91 SER A O 1
ATOM 728 N N . ASN A 1 92 ? 2.769 3.028 -11.883 1.00 84.12 92 ASN A N 1
ATOM 729 C CA . ASN A 1 92 ? 4.198 3.002 -11.568 1.00 84.12 92 ASN A CA 1
ATOM 730 C C . ASN A 1 92 ? 5.025 3.991 -12.420 1.00 84.12 92 ASN A C 1
ATOM 732 O O . ASN A 1 92 ? 6.215 4.182 -12.169 1.00 84.12 92 ASN A O 1
ATOM 736 N N . THR A 1 93 ? 4.426 4.629 -13.431 1.00 86.25 93 THR A N 1
ATOM 737 C CA . THR A 1 93 ? 5.086 5.636 -14.288 1.00 86.25 93 THR A CA 1
ATOM 738 C C . THR A 1 93 ? 4.417 7.001 -14.275 1.00 86.25 93 THR A C 1
ATOM 740 O O . THR A 1 93 ? 5.010 7.955 -14.770 1.00 86.25 93 THR A O 1
ATOM 743 N N . ASP A 1 94 ? 3.196 7.084 -13.761 1.00 84.69 94 ASP A N 1
ATOM 744 C CA . ASP A 1 94 ? 2.404 8.306 -13.722 1.00 84.69 94 ASP A CA 1
ATOM 745 C C . ASP A 1 94 ? 1.738 8.431 -12.351 1.00 84.69 94 ASP A C 1
ATOM 747 O O . ASP A 1 94 ? 0.979 7.557 -11.916 1.00 84.69 94 ASP A O 1
ATOM 751 N N . PHE A 1 95 ? 2.118 9.493 -11.653 1.00 84.50 95 PHE A N 1
ATOM 752 C CA . PHE A 1 95 ? 1.703 9.792 -10.289 1.00 84.50 95 PHE A CA 1
ATOM 753 C C . PHE A 1 95 ? 0.935 11.104 -10.206 1.00 84.50 95 PHE A C 1
ATOM 755 O O . PHE A 1 95 ? 0.565 11.496 -9.095 1.00 84.50 95 PHE A O 1
ATOM 762 N N . ASP A 1 96 ? 0.721 11.771 -11.345 1.00 76.19 96 ASP A N 1
ATOM 763 C CA . ASP A 1 96 ? -0.121 12.950 -11.363 1.00 76.19 96 ASP A CA 1
ATOM 764 C C . ASP A 1 96 ? -1.562 12.533 -11.069 1.00 76.19 96 ASP A C 1
ATOM 766 O O . ASP A 1 96 ? -2.052 11.486 -11.503 1.00 76.19 96 ASP A O 1
ATOM 770 N N . VAL A 1 97 ? -2.230 13.347 -10.266 1.00 62.12 97 VAL A N 1
ATOM 771 C CA . VAL A 1 97 ? -3.637 13.154 -9.939 1.00 62.12 97 VAL A CA 1
ATOM 772 C C . VAL A 1 97 ? -4.398 14.106 -10.842 1.00 62.12 97 VAL A C 1
ATOM 774 O O . VAL A 1 97 ? -4.927 15.121 -10.383 1.00 62.12 97 VAL A O 1
ATOM 777 N N . ASP A 1 98 ? -4.422 13.808 -12.141 1.00 56.69 98 ASP A N 1
ATOM 778 C CA . ASP A 1 98 ? -5.319 14.519 -13.039 1.00 56.69 98 ASP A CA 1
ATOM 779 C C . ASP A 1 98 ? -6.747 14.292 -12.526 1.00 56.69 98 ASP A C 1
ATOM 781 O O . ASP A 1 98 ? -7.248 13.172 -12.436 1.00 56.69 98 ASP A O 1
ATOM 785 N N . ASN A 1 99 ? -7.405 15.386 -12.132 1.00 50.84 99 ASN A N 1
ATOM 786 C CA . ASN A 1 99 ? -8.785 15.380 -11.635 1.00 50.84 99 ASN A CA 1
ATOM 787 C C . ASN A 1 99 ? -9.803 15.032 -12.736 1.00 50.84 99 ASN A C 1
ATOM 789 O O . ASN A 1 99 ? -11.011 15.061 -12.500 1.00 50.84 99 ASN A O 1
ATOM 793 N N . GLU A 1 100 ? -9.334 14.735 -13.945 1.00 53.34 100 GLU A N 1
ATOM 794 C CA . GLU A 1 100 ? -10.154 14.177 -15.000 1.00 53.34 100 GLU A CA 1
ATOM 795 C C . GLU A 1 100 ? -10.147 12.661 -14.868 1.00 53.34 100 GLU A C 1
ATOM 797 O O . GLU A 1 100 ? -9.149 12.027 -15.169 1.00 53.34 100 GLU A O 1
ATOM 802 N N . ILE A 1 101 ? -11.261 12.095 -14.401 1.00 53.59 101 ILE A N 1
ATOM 803 C CA . ILE A 1 101 ? -11.902 10.878 -14.917 1.00 53.59 101 ILE A CA 1
ATOM 804 C C . ILE A 1 101 ? -13.100 10.604 -13.989 1.00 53.59 101 ILE A C 1
ATOM 806 O O . ILE A 1 101 ? -12.938 10.321 -12.803 1.00 53.59 101 ILE A O 1
ATOM 810 N N . ASP A 1 102 ? -14.314 10.610 -14.546 1.00 55.50 102 ASP A N 1
ATOM 811 C CA . ASP A 1 102 ? -15.612 10.309 -13.902 1.00 55.50 102 ASP A CA 1
ATOM 812 C C . ASP A 1 102 ? -15.712 8.915 -13.219 1.00 55.50 102 ASP A C 1
ATOM 814 O O . ASP A 1 102 ? -16.797 8.426 -12.897 1.00 55.50 102 ASP A O 1
ATOM 818 N N . GLN A 1 103 ? -14.594 8.208 -13.028 1.00 66.81 103 GLN A N 1
ATOM 819 C CA . GLN A 1 103 ? -14.538 6.816 -12.591 1.00 66.81 103 GLN A CA 1
ATOM 820 C C . GLN A 1 103 ? -13.915 6.614 -11.203 1.00 66.81 103 GLN A C 1
ATOM 822 O O . GLN A 1 103 ? -14.158 5.546 -10.634 1.00 66.81 103 GLN A O 1
ATOM 827 N N . THR A 1 104 ? -13.193 7.593 -10.643 1.00 74.19 104 THR A N 1
ATOM 828 C CA . THR A 1 104 ? -12.518 7.492 -9.332 1.00 74.19 104 THR A CA 1
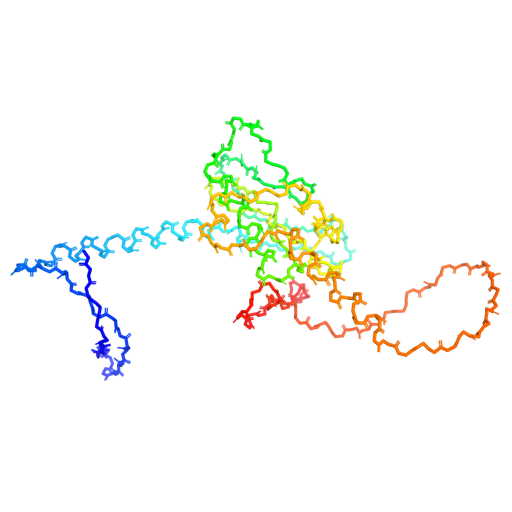ATOM 829 C C . THR A 1 104 ? -13.209 8.324 -8.251 1.00 74.19 104 THR A C 1
ATOM 831 O O . THR A 1 104 ? -13.610 9.457 -8.499 1.00 74.19 104 THR A O 1
ATOM 834 N N . ASP A 1 105 ? -13.298 7.785 -7.033 1.00 82.75 105 ASP A N 1
ATOM 835 C CA . ASP A 1 105 ? -13.701 8.540 -5.836 1.00 82.75 105 ASP A CA 1
ATOM 836 C C . ASP A 1 105 ? -12.573 9.507 -5.411 1.00 82.75 105 ASP A C 1
ATOM 838 O O . ASP A 1 105 ? -11.486 9.023 -5.082 1.00 82.75 105 ASP A O 1
ATOM 842 N N . PRO A 1 106 ? -12.798 10.836 -5.381 1.00 82.75 106 PRO A N 1
ATOM 843 C CA . PRO A 1 106 ? -11.765 11.817 -5.042 1.00 82.75 106 PRO A CA 1
ATOM 844 C C . PRO A 1 106 ? -11.170 11.666 -3.635 1.00 82.75 106 PRO A C 1
ATOM 846 O O . PRO A 1 106 ? -9.973 11.894 -3.449 1.00 82.75 106 PRO A O 1
ATOM 849 N N . GLU A 1 107 ? -11.970 11.282 -2.635 1.00 83.88 107 GLU A N 1
ATOM 850 C CA . GLU A 1 107 ? -11.476 11.080 -1.266 1.00 83.88 107 GLU A CA 1
ATOM 851 C C . GLU A 1 107 ? -10.575 9.846 -1.211 1.00 83.88 107 GLU A C 1
ATOM 853 O O . GLU A 1 107 ? -9.494 9.863 -0.611 1.00 83.88 107 GLU A O 1
ATOM 858 N N . PHE A 1 108 ? -10.981 8.784 -1.908 1.00 84.56 108 PHE A N 1
ATOM 859 C CA . PHE A 1 108 ? -10.175 7.576 -2.015 1.00 84.56 108 PHE A CA 1
ATOM 860 C C . PHE A 1 108 ? -8.901 7.807 -2.841 1.00 84.56 108 PHE A C 1
ATOM 862 O O . PHE A 1 108 ? -7.845 7.293 -2.474 1.00 84.56 108 PHE A O 1
ATOM 869 N N . SER A 1 109 ? -8.945 8.648 -3.881 1.00 85.94 109 SER A N 1
ATOM 870 C CA . SER A 1 109 ? -7.755 9.076 -4.630 1.00 85.94 109 SER A CA 1
ATOM 871 C C . SER A 1 109 ? -6.740 9.770 -3.725 1.00 85.94 109 SER A C 1
ATOM 873 O O . SER A 1 109 ? -5.553 9.442 -3.766 1.00 85.94 109 SER A O 1
ATOM 875 N N . GLN A 1 110 ? -7.190 10.669 -2.842 1.00 87.25 110 GLN A N 1
ATOM 876 C CA . GLN A 1 110 ? -6.306 11.307 -1.861 1.00 87.25 110 GLN A CA 1
ATOM 877 C C . GLN A 1 110 ? -5.693 10.286 -0.895 1.00 87.25 110 GLN A C 1
ATOM 879 O O . GLN A 1 110 ? -4.496 10.359 -0.600 1.00 87.25 110 GLN A O 1
ATOM 884 N N . LEU A 1 111 ? -6.482 9.312 -0.432 1.00 88.06 111 LEU A N 1
ATOM 885 C CA . LEU A 1 111 ? -5.995 8.239 0.432 1.00 88.06 111 LEU A CA 1
ATOM 886 C C . LEU A 1 111 ? -4.934 7.374 -0.265 1.00 88.06 111 LEU A C 1
ATOM 888 O O . LEU A 1 111 ? -3.896 7.100 0.335 1.00 88.06 111 LEU A O 1
ATOM 892 N N . MET A 1 112 ? -5.162 6.968 -1.517 1.00 89.81 112 MET A N 1
ATOM 893 C CA . MET A 1 112 ? -4.223 6.145 -2.294 1.00 89.81 112 MET A CA 1
ATOM 894 C C . MET A 1 112 ? -2.928 6.895 -2.601 1.00 89.81 112 MET A C 1
ATOM 896 O O . MET A 1 112 ? -1.835 6.378 -2.372 1.00 89.81 112 MET A O 1
ATOM 900 N N . ASN A 1 113 ? -3.041 8.154 -3.017 1.00 90.69 113 ASN A N 1
ATOM 901 C CA . ASN A 1 113 ? -1.896 9.030 -3.227 1.00 90.69 113 ASN A CA 1
ATOM 902 C C . ASN A 1 113 ? -1.067 9.199 -1.934 1.00 90.69 113 ASN A C 1
ATOM 904 O O . ASN A 1 113 ? 0.163 9.099 -1.955 1.00 90.69 113 ASN A O 1
ATOM 908 N N . ALA A 1 114 ? -1.731 9.363 -0.784 1.00 91.56 114 ALA A N 1
ATOM 909 C CA . ALA A 1 114 ? -1.064 9.427 0.513 1.00 91.56 114 ALA A CA 1
ATOM 910 C C . ALA A 1 114 ? -0.455 8.086 0.948 1.00 91.56 114 ALA A C 1
ATOM 912 O O . ALA A 1 114 ? 0.576 8.083 1.620 1.00 91.56 114 ALA A O 1
ATOM 913 N N . PHE A 1 115 ? -1.046 6.952 0.565 1.00 92.62 115 PHE A N 1
ATOM 914 C CA . PHE A 1 115 ? -0.517 5.621 0.864 1.00 92.62 115 PHE A CA 1
ATOM 915 C C . PHE A 1 115 ? 0.820 5.359 0.154 1.00 92.62 115 PHE A C 1
ATOM 917 O O . PHE A 1 115 ? 1.772 4.912 0.802 1.00 92.62 115 PHE A O 1
ATOM 924 N N . SER A 1 116 ? 0.946 5.735 -1.125 1.00 93.75 116 SER A N 1
ATOM 925 C CA . SER A 1 116 ? 2.230 5.683 -1.839 1.00 93.75 116 SER A CA 1
ATOM 926 C C . SER A 1 116 ? 3.301 6.521 -1.129 1.00 93.75 116 SER A C 1
ATOM 928 O O . SER A 1 116 ? 4.379 6.007 -0.821 1.00 93.75 116 SER A O 1
ATOM 930 N N . ASN A 1 117 ? 2.989 7.761 -0.732 1.00 94.56 117 ASN A N 1
ATOM 931 C CA . ASN A 1 117 ? 3.923 8.594 0.039 1.00 94.56 117 ASN A CA 1
ATOM 932 C C . ASN A 1 117 ? 4.231 8.027 1.429 1.00 94.56 117 ASN A C 1
ATOM 934 O O . ASN A 1 117 ? 5.374 8.054 1.873 1.00 94.56 117 ASN A O 1
ATOM 938 N N . TRP A 1 118 ? 3.247 7.460 2.124 1.00 94.75 118 TRP A N 1
ATOM 939 C CA . TRP A 1 118 ? 3.479 6.823 3.417 1.00 94.75 118 TRP A CA 1
ATOM 940 C C . TRP A 1 118 ? 4.507 5.693 3.302 1.00 94.75 118 TRP A C 1
ATOM 942 O O . TRP A 1 118 ? 5.411 5.612 4.137 1.00 94.75 118 TRP A O 1
ATOM 952 N N . SER A 1 119 ? 4.419 4.865 2.258 1.00 93.50 119 SER A N 1
ATOM 953 C CA . SER A 1 119 ? 5.387 3.787 2.031 1.00 93.50 119 SER A CA 1
ATOM 954 C C . SER A 1 119 ? 6.790 4.330 1.714 1.00 93.50 119 SER A C 1
ATOM 956 O O . SER A 1 119 ? 7.763 3.887 2.327 1.00 93.50 119 SER A O 1
ATOM 958 N N . PHE A 1 120 ? 6.886 5.381 0.889 1.00 94.50 120 PHE A N 1
ATOM 959 C CA . PHE A 1 120 ? 8.139 6.088 0.597 1.00 94.50 120 PHE A CA 1
ATOM 960 C C . PHE A 1 120 ? 8.770 6.720 1.843 1.00 94.50 120 PHE A C 1
ATOM 962 O O . PHE A 1 120 ? 9.968 6.597 2.104 1.00 94.50 120 PHE A O 1
ATOM 969 N N . HIS A 1 121 ? 7.948 7.359 2.672 1.00 92.44 121 HIS A N 1
ATOM 970 C CA . HIS A 1 121 ? 8.353 7.899 3.958 1.00 92.44 121 HIS A CA 1
ATOM 971 C C . HIS A 1 121 ? 8.896 6.804 4.875 1.00 92.44 121 HIS A C 1
ATOM 973 O O . HIS A 1 121 ? 9.945 6.978 5.499 1.00 92.44 121 HIS A O 1
ATOM 979 N N . LYS A 1 122 ? 8.187 5.675 4.987 1.00 90.38 122 LYS A N 1
ATOM 980 C CA . LYS A 1 122 ? 8.571 4.581 5.887 1.00 90.38 122 LYS A CA 1
ATOM 981 C C . LYS A 1 122 ? 9.850 3.883 5.463 1.00 90.38 122 LYS A C 1
ATOM 983 O O . LYS A 1 122 ? 10.657 3.567 6.336 1.00 90.38 122 LYS A O 1
ATOM 988 N N . SER A 1 123 ? 10.084 3.752 4.163 1.00 88.88 123 SER A N 1
ATOM 989 C CA . SER A 1 123 ? 11.330 3.213 3.615 1.00 88.88 123 SER A CA 1
ATOM 990 C C . SER A 1 123 ? 12.504 4.202 3.671 1.00 88.88 123 SER A C 1
ATOM 992 O O . SER A 1 123 ? 13.621 3.869 3.276 1.00 88.88 123 SER A O 1
ATOM 994 N N . SER A 1 124 ? 12.288 5.423 4.186 1.00 91.69 124 SER A N 1
ATOM 995 C CA . SER A 1 124 ? 13.269 6.519 4.162 1.00 91.69 124 SER A CA 1
ATOM 996 C C . SER A 1 124 ? 13.743 6.859 2.745 1.00 91.69 124 SER A C 1
ATOM 998 O O . SER A 1 124 ? 14.915 7.172 2.533 1.00 91.69 124 SER A O 1
ATOM 1000 N N . GLY A 1 125 ? 12.827 6.789 1.781 1.00 92.06 125 GLY A N 1
ATOM 1001 C CA . GLY A 1 125 ? 13.061 7.150 0.390 1.00 92.06 125 GLY A CA 1
ATOM 1002 C C . GLY A 1 125 ? 13.674 6.052 -0.482 1.00 92.06 125 GLY A C 1
ATOM 1003 O O . GLY A 1 125 ? 14.186 6.359 -1.554 1.00 92.06 125 GLY A O 1
ATOM 1004 N N . LYS A 1 126 ? 13.680 4.796 -0.022 1.00 92.06 126 LYS A N 1
ATOM 1005 C CA . LYS A 1 126 ? 14.275 3.668 -0.762 1.00 92.06 126 LYS A CA 1
ATOM 1006 C C . LYS A 1 126 ? 13.295 2.987 -1.706 1.00 92.06 126 LYS A C 1
ATOM 1008 O O . LYS A 1 126 ? 13.694 2.531 -2.768 1.00 92.06 126 LYS A O 1
ATOM 1013 N N . SER A 1 127 ? 12.031 2.931 -1.318 1.00 93.25 127 SER A N 1
ATOM 1014 C CA . SER A 1 127 ? 10.997 2.251 -2.091 1.00 93.25 127 SER A CA 1
ATOM 1015 C C . SER A 1 127 ? 9.603 2.752 -1.774 1.00 93.25 127 SER A C 1
ATOM 1017 O O . SER A 1 127 ? 9.369 3.326 -0.710 1.00 93.25 127 SER A O 1
ATOM 1019 N N . LEU A 1 128 ? 8.673 2.527 -2.696 1.00 93.62 128 LEU A N 1
ATOM 1020 C CA . LEU A 1 128 ? 7.268 2.882 -2.539 1.00 93.62 128 LEU A CA 1
ATOM 1021 C C . LEU A 1 128 ? 6.350 1.844 -3.181 1.00 93.62 128 LEU A C 1
ATOM 1023 O O . LEU A 1 128 ? 6.724 1.187 -4.150 1.00 93.62 128 LEU A O 1
ATOM 1027 N N . ILE A 1 129 ? 5.135 1.744 -2.649 1.00 93.56 129 ILE A N 1
ATOM 1028 C CA . ILE A 1 129 ? 4.037 0.977 -3.235 1.00 93.56 129 ILE A CA 1
ATOM 1029 C C . ILE A 1 129 ? 3.273 1.890 -4.197 1.00 93.56 129 ILE A C 1
ATOM 1031 O O . ILE A 1 129 ? 2.909 3.017 -3.847 1.00 93.56 129 ILE A O 1
ATOM 1035 N N . CYS A 1 130 ? 3.025 1.403 -5.405 1.00 91.44 130 CYS A N 1
ATOM 1036 C CA . CYS A 1 130 ? 2.313 2.103 -6.469 1.00 91.44 130 CYS A CA 1
ATOM 1037 C C . CYS A 1 130 ? 1.456 1.127 -7.275 1.00 91.44 130 CYS A C 1
ATOM 1039 O O . CYS A 1 130 ? 1.224 -0.003 -6.844 1.00 91.44 130 CYS A O 1
ATOM 1041 N N . ASP A 1 131 ? 0.974 1.592 -8.426 1.00 90.19 131 ASP A N 1
ATOM 1042 C CA . ASP A 1 131 ? 0.091 0.826 -9.300 1.00 90.19 131 ASP A CA 1
ATOM 1043 C C . ASP A 1 131 ? -1.171 0.351 -8.565 1.00 90.19 131 ASP A C 1
ATOM 1045 O O . ASP A 1 131 ? -1.594 -0.797 -8.646 1.00 90.19 131 ASP A O 1
ATOM 1049 N N . LEU A 1 132 ? -1.748 1.248 -7.759 1.00 89.69 132 LEU A N 1
ATOM 1050 C CA . LEU A 1 132 ? -2.871 0.936 -6.881 1.00 89.69 132 LEU A CA 1
ATOM 1051 C C . LEU A 1 132 ? -4.153 0.815 -7.706 1.00 89.69 132 LEU A C 1
ATOM 1053 O O . LEU A 1 132 ? -4.852 1.803 -7.969 1.00 89.69 132 LEU A O 1
ATOM 1057 N N . GLN A 1 133 ? -4.443 -0.417 -8.109 1.00 89.00 133 GLN A N 1
ATOM 1058 C CA . GLN A 1 133 ? -5.601 -0.787 -8.907 1.00 89.00 133 GLN A CA 1
ATOM 1059 C C . GLN A 1 133 ? -6.545 -1.721 -8.152 1.00 89.00 133 GLN A C 1
ATOM 1061 O O . GLN A 1 133 ? -6.141 -2.524 -7.310 1.00 89.00 133 GLN A O 1
ATOM 1066 N N . PHE A 1 134 ? -7.834 -1.561 -8.436 1.00 89.25 134 PHE A N 1
ATOM 1067 C CA . PHE A 1 134 ? -8.918 -2.172 -7.687 1.00 89.25 134 PHE A CA 1
ATOM 1068 C C . PHE A 1 134 ? -9.973 -2.752 -8.615 1.00 89.25 134 PHE A C 1
ATOM 1070 O O . PHE A 1 134 ? -10.332 -2.140 -9.622 1.00 89.25 134 PHE A O 1
ATOM 1077 N N . VAL A 1 135 ? -10.559 -3.873 -8.201 1.00 88.12 135 VAL A N 1
ATOM 1078 C CA . VAL A 1 135 ? -11.837 -4.363 -8.724 1.00 88.12 135 VAL A CA 1
ATOM 1079 C C . VAL A 1 135 ? -12.771 -4.589 -7.544 1.00 88.12 135 VAL A C 1
ATOM 1081 O O . VAL A 1 135 ? -12.487 -5.407 -6.674 1.00 88.12 135 VAL A O 1
ATOM 1084 N N . ASP A 1 136 ? -13.865 -3.827 -7.488 1.00 84.31 136 ASP A N 1
ATOM 1085 C CA . ASP A 1 136 ? -14.865 -3.896 -6.403 1.00 84.31 136 ASP A CA 1
ATOM 1086 C C . ASP A 1 136 ? -14.265 -3.810 -4.978 1.00 84.31 136 ASP A C 1
ATOM 1088 O O . ASP A 1 136 ? -14.621 -4.546 -4.057 1.00 84.31 136 ASP A O 1
ATOM 1092 N N . GLY A 1 137 ? -13.290 -2.913 -4.794 1.00 80.38 137 GLY A N 1
ATOM 1093 C CA . GLY A 1 137 ? -12.633 -2.682 -3.503 1.00 80.38 137 GLY A CA 1
ATOM 1094 C C . GLY A 1 137 ? -11.575 -3.720 -3.108 1.00 80.38 137 GLY A C 1
ATOM 1095 O O . GLY A 1 137 ? -11.077 -3.656 -1.986 1.00 80.38 137 GLY A O 1
ATOM 1096 N N . ILE A 1 138 ? -11.219 -4.648 -4.001 1.00 84.19 138 ILE A N 1
ATOM 1097 C CA . ILE A 1 138 ? -10.097 -5.582 -3.835 1.00 84.19 138 ILE A CA 1
ATOM 1098 C C . ILE A 1 138 ? -8.896 -5.051 -4.617 1.00 84.19 138 ILE A C 1
ATOM 1100 O O . ILE A 1 138 ? -9.030 -4.787 -5.811 1.00 84.19 138 ILE A O 1
ATOM 1104 N N . ILE A 1 139 ? -7.741 -4.912 -3.958 1.00 87.50 139 ILE A N 1
ATOM 1105 C CA . ILE A 1 139 ? -6.478 -4.519 -4.604 1.00 87.50 139 ILE A CA 1
ATOM 1106 C C . ILE A 1 139 ? -5.964 -5.675 -5.462 1.00 87.50 139 ILE A C 1
ATOM 1108 O O . ILE A 1 139 ? -5.872 -6.804 -4.974 1.00 87.50 139 ILE A O 1
ATOM 1112 N N . THR A 1 140 ? -5.568 -5.373 -6.694 1.00 86.69 140 THR A N 1
ATOM 1113 C CA . THR A 1 140 ? -4.899 -6.308 -7.609 1.00 86.69 140 THR A CA 1
ATOM 1114 C C . THR A 1 140 ? -3.608 -5.699 -8.155 1.00 86.69 140 THR A C 1
ATOM 1116 O O . THR A 1 140 ? -3.450 -4.484 -8.119 1.00 86.69 140 THR A O 1
ATOM 1119 N N . ASP A 1 141 ? -2.663 -6.546 -8.564 1.00 87.69 141 ASP A N 1
ATOM 1120 C CA . ASP A 1 141 ? -1.373 -6.194 -9.193 1.00 87.69 141 ASP A CA 1
ATOM 1121 C C . ASP A 1 141 ? -0.574 -5.012 -8.593 1.00 87.69 141 ASP A C 1
ATOM 1123 O O . ASP A 1 141 ? -0.008 -4.216 -9.350 1.00 87.69 141 ASP A O 1
ATOM 1127 N N . PRO A 1 142 ? -0.466 -4.860 -7.257 1.00 90.00 142 PRO A N 1
ATOM 1128 C CA . PRO A 1 142 ? 0.311 -3.761 -6.701 1.00 90.00 142 PRO A CA 1
ATOM 1129 C C . PRO A 1 142 ? 1.785 -3.882 -7.110 1.00 90.00 142 PRO A C 1
ATOM 1131 O O . PRO A 1 142 ? 2.361 -4.972 -7.083 1.00 90.00 142 PRO A O 1
ATOM 1134 N N . GLN A 1 143 ? 2.420 -2.751 -7.413 1.00 91.56 143 GLN A N 1
ATOM 1135 C CA . GLN A 1 143 ? 3.845 -2.702 -7.748 1.00 91.56 143 GLN A CA 1
ATOM 1136 C C . GLN A 1 143 ? 4.660 -2.053 -6.631 1.00 91.56 143 GLN A C 1
ATOM 1138 O O . GLN A 1 143 ? 4.180 -1.181 -5.899 1.00 91.56 143 GLN A O 1
ATOM 1143 N N . ILE A 1 144 ? 5.929 -2.451 -6.530 1.00 92.31 144 ILE A N 1
ATOM 1144 C CA . ILE A 1 144 ? 6.914 -1.817 -5.652 1.00 92.31 144 ILE A CA 1
ATOM 1145 C C . ILE A 1 144 ? 8.043 -1.275 -6.522 1.00 92.31 144 ILE A C 1
ATOM 1147 O O . ILE A 1 144 ? 8.708 -2.030 -7.228 1.00 92.31 144 ILE A O 1
ATOM 1151 N N . ILE A 1 145 ? 8.264 0.036 -6.449 1.00 93.94 145 ILE A N 1
ATOM 1152 C CA . ILE A 1 145 ? 9.446 0.681 -7.028 1.00 93.94 145 ILE A CA 1
ATOM 1153 C C . ILE A 1 145 ? 10.498 0.759 -5.930 1.00 93.94 145 ILE A C 1
ATOM 1155 O O . ILE A 1 145 ? 10.194 1.223 -4.831 1.00 93.94 145 ILE A O 1
ATOM 1159 N N . ASP A 1 146 ? 11.725 0.339 -6.228 1.00 92.06 146 ASP A N 1
ATOM 1160 C CA . ASP A 1 146 ? 12.858 0.368 -5.304 1.00 92.06 146 ASP A CA 1
ATOM 1161 C C . ASP A 1 146 ? 14.114 0.885 -5.992 1.00 92.06 146 ASP A C 1
ATOM 1163 O O . ASP A 1 146 ? 14.402 0.530 -7.132 1.00 92.06 146 ASP A O 1
ATOM 1167 N N . VAL A 1 147 ? 14.886 1.714 -5.291 1.00 91.19 147 VAL A N 1
ATOM 1168 C CA . VAL A 1 147 ? 16.167 2.227 -5.793 1.00 91.19 147 VAL A CA 1
ATOM 1169 C C . VAL A 1 147 ? 17.135 1.107 -6.195 1.00 91.19 147 VAL A C 1
ATOM 1171 O O . VAL A 1 147 ? 17.982 1.326 -7.060 1.00 91.19 147 VAL A O 1
ATOM 1174 N N . ASP A 1 148 ? 17.017 -0.085 -5.601 1.00 87.50 148 ASP A N 1
ATOM 1175 C CA . ASP A 1 148 ? 17.710 -1.290 -6.043 1.00 87.50 148 ASP A CA 1
ATOM 1176 C C . ASP A 1 148 ? 16.935 -1.987 -7.175 1.00 87.50 148 ASP A C 1
ATOM 1178 O O . ASP A 1 148 ? 15.922 -2.656 -6.961 1.00 87.50 148 ASP A O 1
ATOM 1182 N N . ALA A 1 149 ? 17.464 -1.875 -8.394 1.00 87.56 149 ALA A N 1
ATOM 1183 C CA . ALA A 1 149 ? 16.907 -2.490 -9.600 1.00 87.56 149 ALA A CA 1
ATOM 1184 C C . ALA A 1 149 ? 16.904 -4.027 -9.590 1.00 87.56 149 ALA A C 1
ATOM 1186 O O . ALA A 1 149 ? 16.289 -4.644 -10.454 1.00 87.56 149 ALA A O 1
ATOM 1187 N N . THR A 1 150 ? 17.608 -4.662 -8.649 1.00 84.00 150 THR A N 1
ATOM 1188 C CA . THR A 1 150 ? 17.622 -6.125 -8.511 1.00 84.00 150 THR A CA 1
ATOM 1189 C C . THR A 1 150 ? 16.500 -6.655 -7.621 1.00 84.00 150 THR A C 1
ATOM 1191 O O . THR A 1 150 ? 16.329 -7.870 -7.514 1.00 84.00 150 THR A O 1
ATOM 1194 N N . GLN A 1 151 ? 15.760 -5.766 -6.953 1.00 83.00 151 GLN A N 1
ATOM 1195 C CA . GLN A 1 151 ? 14.613 -6.130 -6.132 1.00 83.00 151 GLN A CA 1
ATOM 1196 C C . GLN A 1 151 ? 13.323 -6.136 -6.959 1.00 83.00 151 GLN A C 1
ATOM 1198 O O . GLN A 1 151 ? 13.166 -5.350 -7.893 1.00 83.00 151 GLN A O 1
ATOM 1203 N N . TRP A 1 152 ? 12.369 -6.963 -6.524 1.00 86.50 152 TRP A N 1
ATOM 1204 C CA . TRP A 1 152 ? 11.006 -7.042 -7.067 1.00 86.50 152 TRP A CA 1
ATOM 1205 C C . TRP A 1 152 ? 10.940 -7.534 -8.523 1.00 86.50 152 TRP A C 1
ATOM 1207 O O . TRP A 1 152 ? 11.877 -8.152 -9.022 1.00 86.50 152 TRP A O 1
ATOM 1217 N N . ALA A 1 153 ? 9.774 -7.367 -9.149 1.00 83.75 153 ALA A N 1
ATOM 1218 C CA . ALA A 1 153 ? 9.492 -7.793 -10.518 1.00 83.75 153 ALA A CA 1
ATOM 1219 C C . ALA A 1 153 ? 9.675 -6.639 -11.522 1.00 83.75 153 ALA A C 1
ATOM 1221 O O . ALA A 1 153 ? 10.034 -5.524 -11.146 1.00 83.75 153 ALA A O 1
ATOM 1222 N N . ASP A 1 154 ? 9.361 -6.894 -12.793 1.00 82.38 154 ASP A N 1
ATOM 1223 C CA . ASP A 1 154 ? 9.578 -5.979 -13.927 1.00 82.38 154 ASP A CA 1
ATOM 1224 C C . ASP A 1 154 ? 8.881 -4.609 -13.799 1.00 82.38 154 ASP A C 1
ATOM 1226 O O . ASP A 1 154 ? 9.246 -3.656 -14.488 1.00 82.38 154 ASP A O 1
ATOM 1230 N N . GLY A 1 155 ? 7.899 -4.476 -12.902 1.00 83.19 155 GLY A N 1
ATOM 1231 C CA . GLY A 1 155 ? 7.275 -3.192 -12.576 1.00 83.19 155 GLY A CA 1
ATOM 1232 C C . GLY A 1 155 ? 8.183 -2.220 -11.809 1.00 83.19 155 GLY A C 1
ATOM 1233 O O . GLY A 1 155 ? 7.856 -1.031 -11.731 1.00 83.19 155 GLY A O 1
ATOM 1234 N N . ASN A 1 156 ? 9.324 -2.685 -11.281 1.00 89.75 156 ASN A N 1
ATOM 1235 C CA . ASN A 1 156 ? 10.336 -1.855 -10.634 1.00 89.75 156 ASN A CA 1
ATOM 1236 C C . ASN A 1 156 ? 11.189 -1.107 -11.674 1.00 89.75 156 ASN A C 1
ATOM 1238 O O . ASN A 1 156 ? 12.202 -1.598 -12.162 1.00 89.75 156 ASN A O 1
ATOM 1242 N N . ASN A 1 157 ? 10.811 0.133 -11.968 1.00 91.62 157 ASN A N 1
ATOM 1243 C CA . ASN A 1 157 ? 11.573 1.061 -12.816 1.00 91.62 157 ASN A CA 1
ATOM 1244 C C . ASN A 1 157 ? 12.599 1.913 -12.030 1.00 91.62 157 ASN A C 1
ATOM 1246 O O . ASN A 1 157 ? 13.127 2.909 -12.539 1.00 91.62 157 ASN A O 1
ATOM 1250 N N . SER A 1 158 ? 12.877 1.512 -10.791 1.00 92.81 158 SER A N 1
ATOM 1251 C CA . SER A 1 158 ? 13.954 1.982 -9.924 1.00 92.81 158 SER A CA 1
ATOM 1252 C C . SER A 1 158 ? 14.047 3.498 -9.750 1.00 92.81 158 SER A C 1
ATOM 1254 O O . SER A 1 158 ? 13.035 4.173 -9.565 1.00 92.81 158 SER A O 1
ATOM 1256 N N . GLU A 1 159 ? 15.261 4.061 -9.767 1.00 93.12 159 GLU A N 1
ATOM 1257 C CA . GLU A 1 159 ? 15.506 5.488 -9.534 1.00 93.12 159 GLU A CA 1
ATOM 1258 C C . GLU A 1 159 ? 14.672 6.386 -10.462 1.00 93.12 159 GLU A C 1
ATOM 1260 O O . GLU A 1 159 ? 14.173 7.421 -10.027 1.00 93.12 159 GLU A O 1
ATOM 1265 N N . CYS A 1 160 ? 14.423 5.962 -11.707 1.00 93.88 160 CYS A N 1
ATOM 1266 C CA . CYS A 1 160 ? 13.566 6.705 -12.631 1.00 93.88 160 CYS A CA 1
ATOM 1267 C C . CYS A 1 160 ? 12.116 6.802 -12.128 1.00 93.88 160 CYS A C 1
ATOM 1269 O O . CYS A 1 160 ? 11.513 7.873 -12.200 1.00 93.88 160 CYS A O 1
ATOM 1271 N N . GLY A 1 161 ? 11.561 5.718 -11.584 1.00 93.94 161 GLY A N 1
ATOM 1272 C CA . GLY A 1 161 ? 10.237 5.730 -10.965 1.00 93.94 161 GLY A CA 1
ATOM 1273 C C . GLY A 1 161 ? 10.159 6.575 -9.708 1.00 93.94 161 GLY A C 1
ATOM 1274 O O . GLY A 1 161 ? 9.204 7.326 -9.533 1.00 93.94 161 GLY A O 1
ATOM 1275 N N . ILE A 1 162 ? 11.186 6.498 -8.858 1.00 94.88 162 ILE A N 1
ATOM 1276 C CA . ILE A 1 162 ? 11.273 7.334 -7.655 1.00 94.88 162 ILE A CA 1
ATOM 1277 C C . ILE A 1 162 ? 11.280 8.819 -8.030 1.00 94.88 162 ILE A C 1
ATOM 1279 O O . ILE A 1 162 ? 10.556 9.603 -7.421 1.00 94.88 162 ILE A O 1
ATOM 1283 N N . LEU A 1 163 ? 12.050 9.211 -9.049 1.00 94.00 163 LEU A N 1
ATOM 1284 C CA . LEU A 1 163 ? 12.079 10.595 -9.527 1.00 94.00 163 LEU A CA 1
ATOM 1285 C C . LEU A 1 163 ? 10.719 11.037 -10.075 1.00 94.00 163 LEU A C 1
ATOM 1287 O O . LEU A 1 163 ? 10.237 12.099 -9.690 1.00 94.00 163 LEU A O 1
ATOM 1291 N N . ARG A 1 164 ? 10.054 10.198 -10.876 1.00 94.31 164 ARG A N 1
ATOM 1292 C CA . ARG A 1 164 ? 8.690 10.474 -11.358 1.00 94.31 164 ARG A CA 1
ATOM 1293 C C . ARG A 1 164 ? 7.685 10.626 -10.223 1.00 94.31 164 ARG A C 1
ATOM 1295 O O . ARG A 1 164 ? 6.837 11.508 -10.275 1.00 94.31 164 ARG A O 1
ATOM 1302 N N . PHE A 1 165 ? 7.788 9.797 -9.187 1.00 95.06 165 PHE A N 1
ATOM 1303 C CA . PHE A 1 165 ? 6.952 9.934 -8.001 1.00 95.06 165 PHE A CA 1
ATOM 1304 C C . PHE A 1 165 ? 7.199 11.264 -7.285 1.00 95.06 165 PHE A C 1
ATOM 1306 O O . PHE A 1 165 ? 6.246 11.931 -6.900 1.00 95.06 165 PHE A O 1
ATOM 1313 N N . ILE A 1 166 ? 8.460 11.670 -7.124 1.00 94.75 166 ILE A N 1
ATOM 1314 C CA . ILE A 1 166 ? 8.808 12.955 -6.503 1.00 94.75 166 ILE A CA 1
ATOM 1315 C C . ILE A 1 166 ? 8.262 14.132 -7.320 1.00 94.75 166 ILE A C 1
ATOM 1317 O O . ILE A 1 166 ? 7.795 15.103 -6.734 1.00 94.75 166 ILE A O 1
ATOM 1321 N N . GLU A 1 167 ? 8.318 14.053 -8.650 1.00 92.50 167 GLU A N 1
ATOM 1322 C CA . GLU A 1 167 ? 7.812 15.097 -9.547 1.00 92.50 167 GLU A CA 1
ATOM 1323 C C . GLU A 1 167 ? 6.277 15.174 -9.560 1.00 92.50 167 GLU A C 1
ATOM 1325 O O . GLU A 1 167 ? 5.728 16.274 -9.540 1.00 92.50 167 GLU A O 1
ATOM 1330 N N . GLY A 1 168 ? 5.590 14.027 -9.575 1.00 90.81 168 GLY A N 1
ATOM 1331 C CA . GLY A 1 168 ? 4.129 13.957 -9.693 1.00 90.81 168 GLY A CA 1
ATOM 1332 C C . GLY A 1 168 ? 3.364 14.015 -8.367 1.00 90.81 168 GLY A C 1
ATOM 1333 O O . GLY A 1 168 ? 2.191 14.378 -8.345 1.00 90.81 168 GLY A O 1
ATOM 1334 N N . HIS A 1 169 ? 3.985 13.673 -7.234 1.00 92.75 169 HIS A N 1
ATOM 1335 C CA . HIS A 1 169 ? 3.270 13.621 -5.960 1.00 92.75 169 HIS A CA 1
ATOM 1336 C C . HIS A 1 169 ? 3.054 15.008 -5.347 1.00 92.75 169 HIS A C 1
ATOM 1338 O O . HIS A 1 169 ? 3.996 15.737 -5.041 1.00 92.75 169 HIS A O 1
ATOM 1344 N N . GLN A 1 170 ? 1.798 15.310 -5.014 1.00 92.25 170 GLN A N 1
ATOM 1345 C CA . GLN A 1 170 ? 1.428 16.479 -4.222 1.00 92.25 170 GLN A CA 1
ATOM 1346 C C . GLN A 1 170 ? 0.824 16.049 -2.882 1.00 92.25 170 GLN A C 1
ATOM 1348 O O . GLN A 1 170 ? -0.215 15.392 -2.826 1.00 92.25 170 GLN A O 1
ATOM 1353 N N . CYS A 1 171 ? 1.457 16.453 -1.777 1.00 93.12 171 CYS A N 1
ATOM 1354 C CA . CYS A 1 171 ? 0.949 16.159 -0.438 1.00 93.12 171 CYS A CA 1
ATOM 1355 C C . CYS A 1 171 ? -0.454 16.754 -0.220 1.00 93.12 171 CYS A C 1
ATOM 1357 O O . CYS A 1 171 ? -0.630 17.973 -0.199 1.00 93.12 171 CYS A O 1
ATOM 1359 N N . ASN A 1 172 ? -1.427 15.886 0.056 1.00 89.19 172 ASN A N 1
ATOM 1360 C CA . ASN A 1 172 ? -2.812 16.25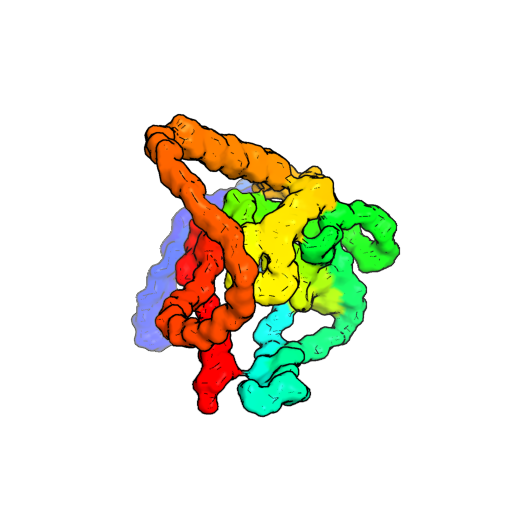3 0.358 1.00 89.19 172 ASN A CA 1
ATOM 1361 C C . ASN A 1 172 ? -3.108 16.275 1.877 1.00 89.19 172 ASN A C 1
ATOM 1363 O O . ASN A 1 172 ? -2.209 16.127 2.713 1.00 89.19 172 ASN A O 1
ATOM 1367 N N . GLU A 1 173 ? -4.374 16.475 2.259 1.00 89.06 173 GLU A N 1
ATOM 1368 C CA . GLU A 1 173 ? -4.795 16.550 3.668 1.00 89.06 173 GLU A CA 1
ATOM 1369 C C . GLU A 1 173 ? -4.531 15.256 4.453 1.00 89.06 173 GLU A C 1
ATOM 1371 O O . GLU A 1 173 ? -4.193 15.316 5.637 1.00 89.06 173 GLU A O 1
ATOM 1376 N N . VAL A 1 174 ? -4.583 14.091 3.801 1.00 89.88 174 VAL A N 1
ATOM 1377 C CA . VAL A 1 174 ? -4.243 12.803 4.423 1.00 89.88 174 VAL A CA 1
ATOM 1378 C C . VAL A 1 174 ? -2.745 12.742 4.731 1.00 89.88 174 VAL A C 1
ATOM 1380 O O . VAL A 1 174 ? -2.366 12.385 5.850 1.00 89.88 174 VAL A O 1
ATOM 1383 N N . CYS A 1 175 ? -1.883 13.173 3.801 1.00 90.94 175 CYS A N 1
ATOM 1384 C CA . CYS A 1 175 ? -0.437 13.275 4.043 1.00 90.94 175 CYS A CA 1
ATOM 1385 C C . CYS A 1 175 ? -0.131 14.167 5.258 1.00 90.94 175 CYS A C 1
ATOM 1387 O O . CYS A 1 175 ? 0.688 13.809 6.112 1.00 90.94 175 CYS A O 1
ATOM 1389 N N . LYS A 1 176 ? -0.822 15.310 5.366 1.00 90.56 176 LYS A N 1
ATOM 1390 C CA . LYS A 1 176 ? -0.682 16.255 6.487 1.00 90.56 176 LYS A CA 1
ATOM 1391 C C . LYS A 1 176 ? -1.163 15.647 7.804 1.00 90.56 176 LYS A C 1
ATOM 1393 O O . LYS A 1 176 ? -0.446 15.724 8.802 1.00 90.56 176 LYS A O 1
ATOM 1398 N N . ALA A 1 177 ? -2.329 15.000 7.807 1.00 89.38 177 ALA A N 1
ATOM 1399 C CA . ALA A 1 177 ? -2.888 14.336 8.985 1.00 89.38 177 ALA A CA 1
ATOM 1400 C C . ALA A 1 177 ? -1.960 13.230 9.518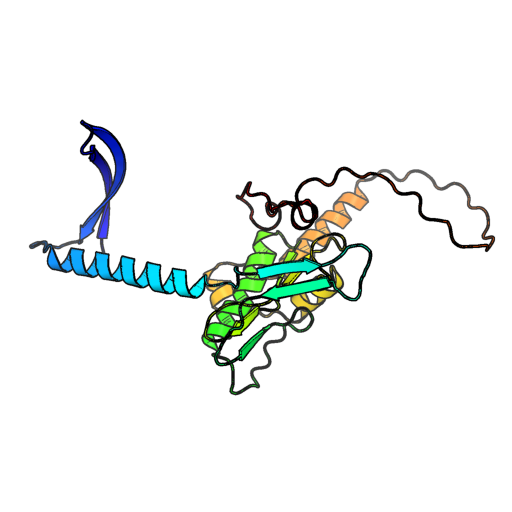 1.00 89.38 177 ALA A C 1
ATOM 1402 O O . ALA A 1 177 ? -1.767 13.102 10.730 1.00 89.38 177 ALA A O 1
ATOM 1403 N N . LEU A 1 178 ? -1.322 12.482 8.613 1.00 86.31 178 LEU A N 1
ATOM 1404 C CA . LEU A 1 178 ? -0.341 11.442 8.932 1.00 86.31 178 LEU A CA 1
ATOM 1405 C C . LEU A 1 178 ? 1.067 11.986 9.232 1.00 86.31 178 LEU A C 1
ATOM 1407 O O . LEU A 1 178 ? 1.948 11.211 9.608 1.00 86.31 178 LEU A O 1
ATOM 1411 N N . LYS A 1 179 ? 1.285 13.303 9.108 1.00 93.25 179 LYS A N 1
ATOM 1412 C CA . LYS A 1 179 ? 2.578 13.983 9.307 1.00 93.25 179 LYS A CA 1
ATOM 1413 C C . LYS A 1 179 ? 3.693 13.401 8.434 1.00 93.25 179 LYS A C 1
ATOM 1415 O O . LYS A 1 179 ? 4.834 13.248 8.880 1.00 93.25 179 LYS A O 1
ATOM 1420 N N . LEU A 1 180 ? 3.363 13.070 7.189 1.00 90.69 180 LEU A N 1
ATOM 1421 C CA . LEU A 1 180 ? 4.336 12.558 6.234 1.00 90.69 180 LEU A CA 1
ATOM 1422 C C . LEU A 1 180 ? 5.271 13.688 5.789 1.00 90.69 180 LEU A C 1
ATOM 1424 O O . LEU A 1 180 ? 4.839 14.772 5.409 1.00 90.69 180 LEU A O 1
ATOM 1428 N N . THR A 1 181 ? 6.575 13.432 5.841 1.00 95.50 181 THR A N 1
ATOM 1429 C CA . THR A 1 181 ? 7.581 14.225 5.127 1.00 95.50 181 THR A CA 1
ATOM 1430 C C . THR A 1 181 ? 7.350 14.108 3.625 1.00 95.50 181 THR A C 1
ATOM 1432 O O . THR A 1 181 ? 7.168 12.999 3.130 1.00 95.50 181 THR A O 1
ATOM 1435 N N . ALA A 1 182 ? 7.369 15.240 2.926 1.00 96.19 182 ALA A N 1
ATOM 1436 C CA . ALA A 1 182 ? 7.157 15.278 1.488 1.00 96.19 182 ALA A CA 1
ATOM 1437 C C . ALA A 1 182 ? 8.312 14.582 0.725 1.00 96.19 182 ALA A C 1
ATOM 1439 O O . ALA A 1 182 ? 9.462 14.655 1.191 1.00 96.19 182 ALA A O 1
ATOM 1440 N N . PRO A 1 183 ? 8.041 13.894 -0.402 1.00 95.69 183 PRO A N 1
ATOM 1441 C CA . PRO A 1 183 ? 9.036 13.082 -1.106 1.00 95.69 183 PRO A CA 1
ATOM 1442 C C . PRO A 1 183 ? 10.316 13.841 -1.477 1.00 95.69 183 PRO A C 1
ATOM 1444 O O . PRO A 1 183 ? 11.424 13.360 -1.229 1.00 95.69 183 PRO A O 1
ATOM 1447 N N . GLU A 1 184 ? 10.180 15.069 -1.969 1.00 95.50 184 GLU A N 1
ATOM 1448 C CA . GLU A 1 184 ? 11.282 15.946 -2.355 1.00 95.50 184 GLU A CA 1
ATOM 1449 C C . GLU A 1 184 ? 12.212 16.267 -1.174 1.00 95.50 184 GLU A C 1
ATOM 1451 O O . GLU A 1 184 ? 13.435 16.328 -1.319 1.00 95.50 184 GLU A O 1
ATOM 1456 N N . GLN A 1 185 ? 11.657 16.389 0.037 1.00 96.00 185 GLN A N 1
ATOM 1457 C CA . GLN A 1 185 ? 12.436 16.648 1.248 1.00 96.00 185 GLN A CA 1
ATOM 1458 C C . GLN A 1 185 ? 13.203 15.406 1.712 1.00 96.00 185 GLN A C 1
ATOM 1460 O O . GLN A 1 185 ? 14.317 15.526 2.231 1.00 96.00 185 GLN A O 1
ATOM 1465 N N . ILE A 1 186 ? 12.617 14.214 1.555 1.00 94.12 186 ILE A N 1
ATOM 1466 C CA . ILE A 1 186 ? 13.287 12.942 1.858 1.00 94.12 186 ILE A CA 1
ATOM 1467 C C . ILE A 1 186 ? 14.466 12.757 0.899 1.00 94.12 186 ILE A C 1
ATOM 1469 O O . ILE A 1 186 ? 15.592 12.508 1.341 1.00 94.12 186 ILE A O 1
ATOM 1473 N N . TYR A 1 187 ? 14.229 12.969 -0.396 1.00 90.25 187 TYR A N 1
ATOM 1474 C CA . TYR A 1 187 ? 15.242 12.830 -1.436 1.00 90.25 187 TYR A CA 1
ATOM 1475 C C . TYR A 1 187 ? 16.398 13.834 -1.276 1.00 90.25 187 TYR A C 1
ATOM 1477 O O . TYR A 1 187 ? 17.575 13.464 -1.341 1.00 90.25 187 TYR A O 1
ATOM 1485 N N . ALA A 1 188 ? 16.096 15.098 -0.960 1.00 91.50 188 ALA A N 1
ATOM 1486 C CA . ALA A 1 188 ? 17.112 16.116 -0.685 1.00 91.50 188 ALA A CA 1
ATOM 1487 C C . ALA A 1 188 ? 18.010 15.750 0.514 1.00 91.50 188 ALA A C 1
ATOM 1489 O O . ALA A 1 188 ? 19.230 15.907 0.460 1.00 91.50 188 ALA A O 1
ATOM 1490 N N . LYS A 1 189 ? 17.434 15.206 1.595 1.00 90.50 189 LYS A N 1
ATOM 1491 C CA . LYS A 1 189 ? 18.212 14.736 2.756 1.00 90.50 189 LYS A CA 1
ATOM 1492 C C . LYS A 1 189 ? 19.115 13.559 2.395 1.00 90.50 189 LYS A C 1
ATOM 1494 O O . LYS A 1 189 ? 20.258 13.498 2.852 1.00 90.50 189 LYS A O 1
ATOM 1499 N N . ALA A 1 190 ? 18.625 12.622 1.585 1.00 84.06 190 ALA A N 1
ATOM 1500 C CA . ALA A 1 190 ? 19.417 11.483 1.135 1.00 84.06 190 ALA A CA 1
ATOM 1501 C C . ALA A 1 190 ? 20.636 11.944 0.315 1.00 84.06 190 ALA A C 1
ATOM 1503 O O . ALA A 1 190 ? 21.767 11.571 0.630 1.00 84.06 190 ALA A O 1
ATOM 1504 N N . THR A 1 191 ? 20.431 12.829 -0.663 1.00 80.00 191 THR A N 1
ATOM 1505 C CA . THR A 1 191 ? 21.497 13.334 -1.549 1.00 80.00 191 THR A CA 1
ATOM 1506 C C . THR A 1 191 ? 22.528 14.213 -0.828 1.00 80.00 191 THR A C 1
ATOM 1508 O O . THR A 1 191 ? 23.730 14.087 -1.081 1.00 80.00 191 THR A O 1
ATOM 1511 N N . GLN A 1 192 ? 22.113 15.044 0.136 1.00 80.19 192 GLN A N 1
ATOM 1512 C CA . GLN A 1 192 ? 23.041 15.809 0.984 1.00 80.19 192 GLN A CA 1
ATOM 1513 C C . GLN A 1 192 ? 23.972 14.893 1.794 1.00 80.19 192 GLN A C 1
ATOM 1515 O O . GLN A 1 192 ? 25.188 15.096 1.799 1.00 80.19 192 GLN A O 1
ATOM 1520 N N . ASN A 1 193 ? 23.429 13.831 2.397 1.00 73.25 193 ASN A N 1
ATOM 1521 C CA . ASN A 1 193 ? 24.210 12.857 3.162 1.00 73.25 193 ASN A CA 1
ATOM 1522 C C . ASN A 1 193 ? 25.235 12.099 2.299 1.00 73.25 193 ASN A C 1
ATOM 1524 O O . ASN A 1 193 ? 26.325 11.775 2.780 1.00 73.25 193 ASN A O 1
ATOM 1528 N N . VAL A 1 194 ? 24.917 11.809 1.031 1.00 72.75 194 VAL A N 1
ATOM 1529 C CA . VAL A 1 194 ? 25.878 11.199 0.094 1.00 72.75 194 VAL A CA 1
ATOM 1530 C C . VAL A 1 194 ? 27.014 12.172 -0.218 1.00 72.75 194 VAL A C 1
ATOM 1532 O O . VAL A 1 194 ? 28.183 11.808 -0.090 1.00 72.75 194 VAL A O 1
ATOM 1535 N N . ASN A 1 195 ? 26.696 13.426 -0.543 1.00 66.12 195 ASN A N 1
ATOM 1536 C CA . ASN A 1 195 ? 27.699 14.442 -0.864 1.00 66.12 195 ASN A CA 1
ATOM 1537 C C . ASN A 1 195 ? 28.648 14.737 0.310 1.00 66.12 195 ASN A C 1
ATOM 1539 O O . ASN A 1 195 ? 29.850 14.921 0.107 1.00 66.12 195 ASN A O 1
ATOM 1543 N N . GLU A 1 196 ? 28.152 14.732 1.548 1.00 65.75 196 GLU A N 1
ATOM 1544 C CA . GLU A 1 196 ? 28.989 14.885 2.744 1.00 65.75 196 GLU A CA 1
ATOM 1545 C C . GLU A 1 196 ? 29.889 13.672 3.016 1.00 65.75 196 GLU A C 1
ATOM 1547 O O . GLU A 1 196 ? 31.043 13.839 3.424 1.00 65.75 196 GLU A O 1
ATOM 1552 N N . LYS A 1 197 ? 29.407 12.450 2.756 1.00 61.75 197 LYS A N 1
ATOM 1553 C CA . LYS A 1 197 ? 30.221 11.226 2.856 1.00 61.75 197 LYS A CA 1
ATOM 1554 C C . LYS A 1 197 ? 31.310 11.178 1.783 1.00 61.75 197 LYS A C 1
ATOM 1556 O O . LYS A 1 197 ? 32.440 10.797 2.090 1.00 61.75 197 LYS A O 1
ATOM 1561 N N . SER A 1 198 ? 31.009 11.624 0.564 1.00 61.75 198 SER A N 1
ATOM 1562 C CA . SER A 1 198 ? 31.977 11.722 -0.537 1.00 61.75 198 SER A CA 1
ATOM 1563 C C . SER A 1 198 ? 33.077 12.752 -0.258 1.00 61.75 198 SER A C 1
ATOM 1565 O O . SER A 1 198 ? 34.237 12.501 -0.569 1.00 61.75 198 SER A O 1
ATOM 1567 N N . LYS A 1 199 ? 32.758 13.865 0.423 1.00 56.41 199 LYS A N 1
ATOM 1568 C CA . LYS A 1 199 ? 33.747 14.873 0.859 1.00 56.41 199 LYS A CA 1
ATOM 1569 C C . LYS A 1 199 ? 34.690 14.391 1.975 1.00 56.41 199 LYS A C 1
ATOM 1571 O O . LYS A 1 199 ? 35.737 14.998 2.172 1.00 56.41 199 LYS A O 1
ATOM 1576 N N . LYS A 1 200 ? 34.345 13.320 2.705 1.00 50.97 200 LYS A N 1
ATOM 1577 C CA . LYS A 1 200 ? 35.149 12.764 3.815 1.00 50.97 200 LYS A CA 1
ATOM 1578 C C . LYS A 1 200 ? 36.057 11.589 3.420 1.00 50.97 200 LYS A C 1
ATOM 1580 O O . LYS A 1 200 ? 36.776 11.083 4.280 1.00 50.97 200 LYS A O 1
ATOM 1585 N N . ARG A 1 201 ? 36.065 11.139 2.158 1.00 43.31 201 ARG A N 1
ATOM 1586 C CA . ARG A 1 201 ? 37.023 10.118 1.688 1.00 43.31 201 ARG A CA 1
ATOM 1587 C C . ARG A 1 201 ? 38.370 10.765 1.318 1.00 43.31 201 ARG A C 1
ATOM 1589 O O . ARG A 1 201 ? 38.364 11.730 0.555 1.00 43.31 201 ARG A O 1
ATOM 1596 N N . PRO A 1 202 ? 39.524 10.257 1.800 1.00 42.03 202 PRO A N 1
ATOM 1597 C CA . PRO A 1 202 ? 40.827 10.745 1.361 1.00 42.03 202 PRO A CA 1
ATOM 1598 C C . PRO A 1 20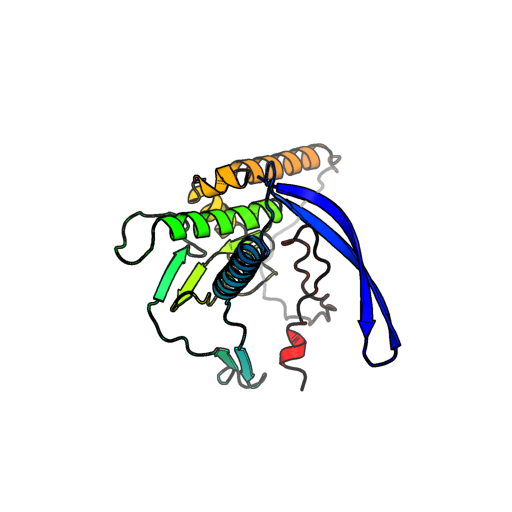2 ? 41.019 10.474 -0.134 1.00 42.03 202 PRO A C 1
ATOM 1600 O O . PRO A 1 202 ? 40.742 9.376 -0.618 1.00 42.03 202 PRO A O 1
ATOM 1603 N N . ARG A 1 203 ? 41.504 11.485 -0.854 1.00 38.22 203 ARG A N 1
ATOM 1604 C CA . ARG A 1 203 ? 41.835 11.429 -2.280 1.00 38.22 203 ARG A CA 1
ATOM 1605 C C . ARG A 1 203 ? 43.059 10.523 -2.466 1.00 38.22 203 ARG A C 1
ATOM 1607 O O . ARG A 1 203 ? 44.176 10.951 -2.192 1.00 38.22 203 ARG A O 1
ATOM 1614 N N . ILE A 1 204 ? 42.859 9.273 -2.886 1.00 42.44 204 ILE A N 1
ATOM 1615 C CA . ILE A 1 204 ? 43.966 8.425 -3.350 1.00 42.44 204 ILE A CA 1
ATOM 1616 C C . ILE A 1 204 ? 44.311 8.877 -4.772 1.00 42.44 204 ILE A C 1
ATOM 1618 O O . ILE A 1 204 ? 43.429 9.002 -5.620 1.00 42.44 204 ILE A O 1
ATOM 1622 N N . LEU A 1 205 ? 45.587 9.210 -4.962 1.00 33.97 205 LEU A N 1
ATOM 1623 C CA . LEU A 1 205 ? 46.182 9.757 -6.176 1.00 33.97 205 LEU A CA 1
ATOM 1624 C C . LEU A 1 205 ? 45.904 8.882 -7.408 1.00 33.97 205 LEU A C 1
ATOM 1626 O O . LEU A 1 205 ? 46.081 7.666 -7.373 1.00 33.97 205 LEU A O 1
ATOM 1630 N N . GLU A 1 206 ? 45.543 9.546 -8.504 1.00 38.25 206 GLU A N 1
ATOM 1631 C CA . GLU A 1 206 ? 45.490 8.999 -9.858 1.00 38.25 206 GLU A CA 1
ATOM 1632 C C . GLU A 1 206 ? 46.842 8.407 -10.271 1.00 38.25 206 GLU A C 1
ATOM 1634 O O . GLU A 1 206 ? 47.886 9.034 -10.093 1.00 38.25 206 GLU A O 1
ATOM 1639 N N . THR A 1 207 ? 46.828 7.235 -10.905 1.00 29.67 207 THR A N 1
ATOM 1640 C CA . THR A 1 207 ? 47.886 6.839 -11.841 1.00 29.67 207 THR A CA 1
ATOM 1641 C C . THR A 1 207 ? 47.312 5.968 -12.963 1.00 29.67 207 THR A C 1
ATOM 1643 O O . THR A 1 207 ? 46.930 4.827 -12.748 1.00 29.67 207 THR A O 1
ATOM 1646 N N . GLN A 1 208 ? 47.292 6.577 -14.154 1.00 32.31 208 GLN A N 1
ATOM 1647 C CA . GLN A 1 208 ? 47.520 6.017 -15.495 1.00 32.31 208 GLN A CA 1
ATOM 1648 C C . GLN A 1 208 ? 46.531 4.979 -16.072 1.00 32.31 208 GLN A C 1
ATOM 1650 O O . GLN A 1 208 ? 46.463 3.826 -15.659 1.00 32.31 208 GLN A O 1
ATOM 1655 N N . GLN A 1 209 ? 45.836 5.413 -17.134 1.00 32.12 209 GLN A N 1
ATOM 1656 C CA . GLN A 1 209 ? 45.177 4.576 -18.147 1.00 32.12 209 GLN A CA 1
ATOM 1657 C C . GLN A 1 209 ? 46.184 3.642 -18.843 1.00 32.12 209 GLN A C 1
ATOM 1659 O O . GLN A 1 209 ? 47.344 4.024 -19.023 1.00 32.12 209 GLN A O 1
ATOM 1664 N N . PRO A 1 210 ? 45.716 2.490 -19.359 1.00 31.81 210 PRO A N 1
ATOM 1665 C CA . PRO A 1 210 ? 45.813 2.351 -20.813 1.00 31.81 210 PRO A CA 1
ATOM 1666 C C . PRO A 1 210 ? 44.611 1.671 -21.499 1.00 31.81 210 PRO A C 1
ATOM 1668 O O . PRO A 1 210 ? 44.021 0.725 -20.992 1.00 31.81 210 PRO A O 1
ATOM 1671 N N . ASN A 1 211 ? 44.361 2.191 -22.704 1.00 27.20 211 ASN A N 1
ATOM 1672 C CA . ASN A 1 211 ? 43.904 1.589 -23.961 1.00 27.20 211 ASN A CA 1
ATOM 1673 C C . ASN A 1 211 ? 42.624 0.738 -24.053 1.00 27.20 211 ASN A C 1
ATOM 1675 O O . ASN A 1 211 ? 42.470 -0.327 -23.468 1.00 27.20 211 ASN A O 1
ATOM 1679 N N . ILE A 1 212 ? 41.774 1.230 -24.957 1.00 31.16 212 ILE A N 1
ATOM 1680 C CA . ILE A 1 212 ? 40.623 0.596 -25.592 1.00 31.16 212 ILE A CA 1
ATOM 1681 C C . ILE A 1 212 ? 41.134 -0.394 -26.647 1.00 31.16 212 ILE A C 1
ATOM 1683 O O . ILE A 1 212 ? 41.841 0.014 -27.566 1.00 31.16 212 ILE A O 1
ATOM 1687 N N . GLU A 1 213 ? 40.713 -1.653 -26.554 1.00 27.88 213 GLU A N 1
ATOM 1688 C CA . GLU A 1 213 ? 40.604 -2.565 -27.696 1.00 27.88 213 GLU A CA 1
ATOM 1689 C C . GLU A 1 213 ? 39.248 -3.283 -27.619 1.00 27.88 213 GLU A C 1
ATOM 1691 O O . GLU A 1 213 ? 38.910 -3.919 -26.619 1.00 27.88 213 GLU A O 1
ATOM 1696 N N . GLU A 1 214 ? 38.452 -3.129 -28.678 1.00 32.41 214 GLU A N 1
ATOM 1697 C CA . GLU A 1 214 ? 37.245 -3.910 -28.949 1.00 32.41 214 GLU A CA 1
ATOM 1698 C C . GLU A 1 214 ? 37.617 -5.383 -29.165 1.00 32.41 214 GLU A C 1
ATOM 1700 O O . GLU A 1 214 ? 38.505 -5.659 -29.967 1.00 32.41 214 GLU A O 1
ATOM 1705 N N . ASN A 1 215 ? 36.915 -6.323 -28.509 1.00 29.16 215 ASN A N 1
ATOM 1706 C CA . ASN A 1 215 ? 36.379 -7.545 -29.135 1.00 29.16 215 ASN A CA 1
ATOM 1707 C C . ASN A 1 215 ? 35.614 -8.466 -28.149 1.00 29.16 215 ASN A C 1
ATOM 1709 O O . ASN A 1 215 ? 36.165 -8.944 -27.164 1.00 29.16 215 ASN A O 1
ATOM 1713 N N . GLN A 1 216 ? 34.375 -8.790 -28.550 1.00 30.80 216 GLN A N 1
ATOM 1714 C CA . GLN A 1 216 ? 33.544 -9.981 -28.266 1.00 30.80 216 GLN A CA 1
ATOM 1715 C C . GLN A 1 216 ? 32.918 -10.239 -26.865 1.00 30.80 216 GLN A C 1
ATOM 1717 O O . GLN A 1 216 ? 33.526 -9.984 -25.828 1.00 30.80 216 GLN A O 1
ATOM 1722 N N . PRO A 1 217 ? 31.670 -10.776 -26.830 1.00 28.50 217 PRO A N 1
ATOM 1723 C CA . PRO A 1 217 ? 30.858 -10.896 -25.615 1.00 28.50 217 PRO A CA 1
ATOM 1724 C C . PRO A 1 217 ? 31.289 -12.081 -24.729 1.00 28.50 217 PRO A C 1
ATOM 1726 O O . PRO A 1 217 ? 31.447 -13.196 -25.236 1.00 28.50 217 PRO A O 1
ATOM 1729 N N . PRO A 1 218 ? 31.437 -11.902 -23.402 1.00 30.86 218 PRO A N 1
ATOM 1730 C CA . PRO A 1 218 ? 31.839 -12.991 -22.526 1.00 30.86 218 PRO A CA 1
ATOM 1731 C C . PRO A 1 218 ? 30.659 -13.895 -22.140 1.00 30.86 218 PRO A C 1
ATOM 1733 O O . PRO A 1 218 ? 29.609 -13.453 -21.677 1.00 30.86 218 PRO A O 1
ATOM 1736 N N . GLN A 1 219 ? 30.894 -15.196 -22.307 1.00 29.25 219 GLN A N 1
ATOM 1737 C CA . GLN A 1 219 ? 30.052 -16.313 -21.890 1.00 29.25 219 GLN A CA 1
ATOM 1738 C C . GLN A 1 219 ? 29.773 -16.285 -20.375 1.00 29.25 219 GLN A C 1
ATOM 1740 O O . GLN A 1 219 ? 30.681 -16.142 -19.553 1.00 29.25 219 GLN A O 1
ATOM 1745 N N . THR A 1 220 ? 28.507 -16.477 -20.010 1.00 30.09 220 THR A N 1
ATOM 1746 C CA . THR A 1 220 ? 27.998 -16.533 -18.635 1.00 30.09 220 THR A CA 1
ATOM 1747 C C . THR A 1 220 ? 28.582 -17.711 -17.854 1.00 30.09 220 THR A C 1
ATOM 1749 O O . THR A 1 220 ? 28.240 -18.869 -18.097 1.00 30.09 220 THR A O 1
ATOM 1752 N N . LYS A 1 221 ? 29.422 -17.420 -16.855 1.00 30.50 221 LYS A N 1
ATOM 1753 C CA . LYS A 1 221 ? 29.730 -18.349 -15.761 1.00 30.50 221 LYS A CA 1
ATOM 1754 C C . LYS A 1 221 ? 28.641 -18.229 -14.696 1.00 30.50 221 LYS A C 1
ATOM 1756 O O . LYS A 1 221 ? 28.494 -17.181 -14.077 1.00 30.50 221 LYS A O 1
ATOM 1761 N N . SER A 1 222 ? 27.902 -19.315 -14.483 1.00 31.12 222 SER A N 1
ATOM 1762 C CA . SER A 1 222 ? 26.941 -19.469 -13.388 1.00 31.12 222 SER A CA 1
ATOM 1763 C C . SER A 1 222 ? 27.659 -19.365 -12.038 1.00 31.12 222 SER A C 1
ATOM 1765 O O . SER A 1 222 ? 28.301 -20.321 -11.600 1.00 31.12 222 SER A O 1
ATOM 1767 N N . LEU A 1 223 ? 27.559 -18.211 -11.371 1.00 26.95 223 LEU A N 1
ATOM 1768 C CA . LEU A 1 223 ? 27.855 -18.108 -9.946 1.00 26.95 223 LEU A CA 1
ATOM 1769 C C . LEU A 1 223 ? 26.631 -18.587 -9.163 1.00 26.95 223 LEU A C 1
ATOM 1771 O O . LEU A 1 223 ? 25.575 -17.956 -9.182 1.00 26.95 223 LEU A O 1
ATOM 1775 N N . HIS A 1 224 ? 26.793 -19.689 -8.432 1.00 34.28 224 HIS A N 1
ATOM 1776 C CA . HIS A 1 224 ? 25.888 -20.058 -7.350 1.00 34.28 224 HIS A CA 1
ATOM 1777 C C . HIS A 1 224 ? 25.974 -18.991 -6.248 1.00 34.28 224 HIS A C 1
ATOM 1779 O O . HIS A 1 224 ? 26.813 -19.063 -5.353 1.00 34.28 224 HIS A O 1
ATOM 1785 N N . VAL A 1 225 ? 25.112 -17.980 -6.330 1.00 32.31 225 VAL A N 1
ATOM 1786 C CA . VAL A 1 225 ? 24.850 -17.056 -5.227 1.00 32.31 225 VAL A CA 1
ATOM 1787 C C . VAL A 1 225 ? 23.756 -17.683 -4.368 1.00 32.31 225 VAL A C 1
ATOM 1789 O O . VAL A 1 225 ? 22.646 -17.938 -4.843 1.00 32.31 225 VAL A O 1
ATOM 1792 N N . GLY A 1 226 ? 24.079 -17.976 -3.109 1.00 31.61 226 GLY A N 1
ATOM 1793 C CA . GLY A 1 226 ? 23.073 -18.264 -2.092 1.00 31.61 226 GLY A CA 1
ATOM 1794 C C . GLY A 1 226 ? 22.203 -17.023 -1.919 1.00 31.61 226 GLY A C 1
ATOM 1795 O O . GLY A 1 226 ? 22.677 -16.000 -1.433 1.00 31.61 226 GLY A O 1
ATOM 1796 N N . VAL A 1 227 ? 20.960 -17.089 -2.391 1.00 42.56 227 VAL A N 1
ATOM 1797 C CA . VAL A 1 227 ? 20.012 -15.974 -2.326 1.00 42.56 227 VAL A CA 1
ATOM 1798 C C . VAL A 1 227 ? 19.390 -15.984 -0.934 1.00 42.56 227 VAL A C 1
ATOM 1800 O O . VAL A 1 227 ? 18.660 -16.912 -0.586 1.00 42.56 227 VAL A O 1
ATOM 1803 N N . SER A 1 228 ? 19.724 -14.975 -0.129 1.00 45.03 228 SER A N 1
ATOM 1804 C CA . SER A 1 228 ? 19.019 -14.677 1.120 1.00 45.03 228 SER A CA 1
ATOM 1805 C C . SER A 1 228 ? 17.540 -14.399 0.812 1.00 45.03 228 SER A C 1
ATOM 1807 O O . SER A 1 228 ? 17.273 -13.765 -0.211 1.00 45.03 228 SER A O 1
ATOM 1809 N N . PRO A 1 229 ? 16.580 -14.817 1.659 1.00 52.94 229 PRO A N 1
ATOM 1810 C CA . PRO A 1 229 ? 15.172 -14.462 1.482 1.00 52.94 229 PRO A CA 1
ATOM 1811 C C . PRO A 1 229 ? 15.020 -12.946 1.326 1.00 52.94 229 PRO A C 1
ATOM 1813 O O . PRO A 1 229 ? 15.663 -12.187 2.061 1.00 52.94 229 PRO A O 1
ATOM 1816 N N . ALA A 1 230 ? 14.185 -12.505 0.381 1.00 61.75 230 ALA A N 1
ATOM 1817 C CA . ALA A 1 230 ? 13.864 -11.092 0.228 1.00 61.75 230 ALA A CA 1
ATOM 1818 C C . ALA A 1 230 ? 13.183 -10.602 1.519 1.00 61.75 230 ALA A C 1
ATOM 1820 O O . ALA A 1 230 ? 12.152 -11.130 1.941 1.00 61.75 230 ALA A O 1
ATOM 1821 N N . SER A 1 231 ? 13.798 -9.632 2.197 1.00 67.19 231 SER A N 1
ATOM 1822 C CA . SER A 1 231 ? 13.283 -9.080 3.452 1.00 67.19 231 SER A CA 1
ATOM 1823 C C . SER A 1 231 ? 12.527 -7.788 3.185 1.00 67.19 231 SER A C 1
ATOM 1825 O O . SER A 1 231 ? 13.085 -6.862 2.602 1.00 67.19 231 SER A O 1
ATOM 1827 N N . ILE A 1 232 ? 11.306 -7.673 3.709 1.00 66.94 232 ILE A N 1
ATOM 1828 C CA . ILE A 1 232 ? 10.523 -6.426 3.667 1.00 66.94 232 ILE A CA 1
ATOM 1829 C C . ILE A 1 232 ? 10.876 -5.464 4.807 1.00 66.94 232 ILE A C 1
ATOM 1831 O O . ILE A 1 232 ? 10.250 -4.418 4.950 1.00 66.94 232 ILE A O 1
ATOM 1835 N N . SER A 1 233 ? 11.875 -5.782 5.634 1.00 68.12 233 SER A N 1
ATOM 1836 C CA . SER A 1 233 ? 12.287 -4.931 6.763 1.00 68.12 233 SER A CA 1
ATOM 1837 C C . SER A 1 233 ? 12.705 -3.520 6.334 1.00 68.12 233 SER A C 1
ATOM 1839 O O . SER A 1 233 ? 12.553 -2.564 7.091 1.00 68.12 233 SER A O 1
ATOM 1841 N N . HIS A 1 234 ? 13.195 -3.361 5.101 1.00 67.44 234 HIS A N 1
ATOM 1842 C CA . HIS A 1 234 ? 13.530 -2.053 4.541 1.00 67.44 234 HIS A CA 1
ATOM 1843 C C . HIS A 1 234 ? 12.289 -1.225 4.153 1.00 67.44 234 HIS A C 1
ATOM 1845 O O . HIS A 1 234 ? 12.379 0.000 4.135 1.00 67.44 234 HIS A O 1
ATOM 1851 N N . LEU A 1 235 ? 11.144 -1.873 3.900 1.00 63.75 235 LEU A N 1
ATOM 1852 C CA . LEU A 1 235 ? 9.840 -1.235 3.673 1.00 63.75 235 LEU A CA 1
ATOM 1853 C C . LEU A 1 235 ? 9.106 -0.961 4.989 1.00 63.75 235 LEU A C 1
ATOM 1855 O O . LEU A 1 235 ? 8.413 0.045 5.138 1.00 63.75 235 LEU A O 1
ATOM 1859 N N . LEU A 1 236 ? 9.256 -1.864 5.956 1.00 64.69 236 LEU A N 1
ATOM 1860 C CA . LEU A 1 236 ? 8.544 -1.840 7.223 1.00 64.69 236 LEU A CA 1
ATOM 1861 C C . LEU A 1 236 ? 9.547 -1.691 8.362 1.00 64.69 236 LEU A C 1
ATOM 1863 O O . LEU A 1 236 ? 10.127 -2.672 8.820 1.00 64.69 236 LEU A O 1
ATOM 1867 N N . SER A 1 237 ? 9.679 -0.466 8.876 1.00 54.28 237 SER A N 1
ATOM 1868 C CA . SER A 1 237 ? 10.658 -0.061 9.900 1.00 54.28 237 SER A CA 1
ATOM 1869 C C . SER A 1 237 ? 10.685 -0.893 11.200 1.00 54.28 237 SER A C 1
ATOM 1871 O O . SER A 1 237 ? 11.533 -0.636 12.048 1.00 54.28 237 SER A O 1
ATOM 1873 N N . CYS A 1 238 ? 9.765 -1.849 11.389 1.00 49.31 238 CYS A N 1
ATOM 1874 C CA . CYS A 1 238 ? 9.640 -2.686 12.587 1.00 49.31 238 CYS A CA 1
ATOM 1875 C C . CYS A 1 238 ? 9.374 -4.186 12.323 1.00 49.31 238 CYS A C 1
ATOM 1877 O O . CYS A 1 238 ? 9.188 -4.917 13.293 1.00 49.31 238 CYS A O 1
ATOM 1879 N N . SER A 1 239 ? 9.311 -4.665 11.074 1.00 56.78 239 SER A N 1
ATOM 1880 C CA . SER A 1 239 ? 8.952 -6.068 10.786 1.00 56.78 239 SER A CA 1
ATOM 1881 C C . SER A 1 239 ? 10.192 -6.925 10.514 1.00 56.78 239 SER A C 1
ATOM 1883 O O . SER A 1 239 ? 11.022 -6.561 9.679 1.00 56.78 239 SER A O 1
ATOM 1885 N N . GLN A 1 240 ? 10.292 -8.077 11.188 1.00 57.41 240 GLN A N 1
ATOM 1886 C CA . GLN A 1 240 ? 11.252 -9.143 10.859 1.00 57.41 240 GLN A CA 1
ATOM 1887 C C . GLN A 1 240 ? 10.666 -10.191 9.899 1.00 57.41 240 GLN A C 1
ATOM 1889 O O . GLN A 1 240 ? 11.288 -11.229 9.681 1.00 57.41 240 GLN A O 1
ATOM 1894 N N . ASP A 1 241 ? 9.498 -9.927 9.312 1.00 67.50 241 ASP A N 1
ATOM 1895 C CA . ASP A 1 241 ? 8.837 -10.885 8.436 1.00 67.50 241 ASP A CA 1
ATOM 1896 C C . ASP A 1 241 ? 9.659 -11.095 7.152 1.00 67.50 241 ASP A C 1
ATOM 1898 O O . ASP A 1 241 ? 10.124 -10.147 6.505 1.00 67.50 241 ASP A O 1
ATOM 1902 N N . SER A 1 242 ? 9.871 -12.361 6.800 1.00 67.56 242 SER A N 1
ATOM 1903 C CA . SER A 1 242 ? 10.549 -12.784 5.574 1.00 67.56 242 SER A CA 1
ATOM 1904 C C . SER A 1 242 ? 9.526 -13.183 4.519 1.00 67.56 242 SER A C 1
ATOM 1906 O O . SER A 1 242 ? 8.565 -13.887 4.836 1.00 67.56 242 SER A O 1
ATOM 1908 N N . LEU A 1 243 ? 9.759 -12.802 3.263 1.00 72.12 243 LEU A N 1
ATOM 1909 C CA . LEU A 1 243 ? 8.973 -13.335 2.152 1.00 72.12 243 LEU A CA 1
ATOM 1910 C C . LEU A 1 243 ? 9.350 -14.802 1.889 1.00 72.12 243 LEU A C 1
ATOM 1912 O O . LEU A 1 243 ? 10.505 -15.183 2.120 1.00 72.12 243 LEU A O 1
ATOM 1916 N N . PRO A 1 244 ? 8.412 -15.622 1.378 1.00 72.69 244 PRO A N 1
ATOM 1917 C CA . PRO A 1 244 ? 8.743 -16.926 0.811 1.00 72.69 244 PRO A CA 1
ATOM 1918 C C . PRO A 1 244 ? 9.851 -16.798 -0.244 1.00 72.69 244 PRO A C 1
ATOM 1920 O O . PRO A 1 244 ? 9.919 -15.795 -0.961 1.00 72.69 244 PRO A O 1
ATOM 1923 N N . ASN A 1 245 ? 10.729 -17.798 -0.363 1.00 71.75 245 ASN A N 1
ATOM 1924 C CA . ASN A 1 245 ? 11.755 -17.768 -1.401 1.00 71.75 245 ASN A CA 1
ATOM 1925 C C . ASN A 1 245 ? 11.103 -18.010 -2.768 1.00 71.75 245 ASN A C 1
ATOM 1927 O O . ASN A 1 245 ? 10.382 -18.987 -2.952 1.00 71.75 245 ASN A O 1
ATOM 1931 N N . ALA A 1 246 ? 11.401 -17.159 -3.752 1.00 71.06 246 ALA A N 1
ATOM 1932 C CA . ALA A 1 246 ? 10.867 -17.299 -5.106 1.00 71.06 246 ALA A CA 1
ATOM 1933 C C . ALA A 1 246 ? 11.171 -18.675 -5.742 1.00 71.06 246 ALA A C 1
ATOM 1935 O O . ALA A 1 246 ? 10.401 -19.168 -6.560 1.00 71.06 246 ALA A O 1
ATOM 1936 N N . LYS A 1 247 ? 12.278 -19.327 -5.356 1.00 70.62 247 LYS A N 1
ATOM 1937 C CA . LYS A 1 247 ? 12.651 -20.663 -5.853 1.00 70.62 247 LYS A CA 1
ATOM 1938 C C . LYS A 1 247 ? 11.798 -21.790 -5.271 1.0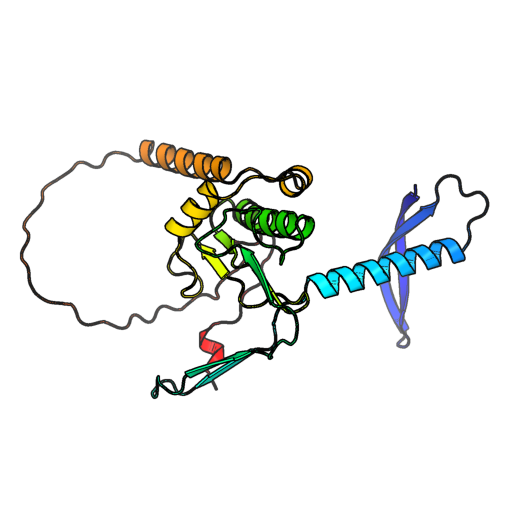0 70.62 247 LYS A C 1
ATOM 1940 O O . LYS A 1 247 ? 11.696 -22.849 -5.892 1.00 70.62 247 LYS A O 1
ATOM 1945 N N . ASP A 1 248 ? 11.166 -21.570 -4.122 1.00 75.12 248 ASP A N 1
ATOM 1946 C CA . ASP A 1 248 ? 10.334 -22.585 -3.474 1.00 75.12 248 ASP A CA 1
ATOM 1947 C C . ASP A 1 248 ? 9.042 -22.832 -4.271 1.00 75.12 248 ASP A C 1
ATOM 1949 O O . ASP A 1 248 ? 8.508 -23.935 -4.229 1.00 75.12 248 ASP A O 1
ATOM 1953 N N . PHE A 1 249 ? 8.590 -21.866 -5.087 1.00 66.38 249 PHE A N 1
ATOM 1954 C CA . PHE A 1 249 ? 7.419 -22.023 -5.965 1.00 66.38 249 PHE A CA 1
ATOM 1955 C C . PHE A 1 249 ? 7.593 -23.085 -7.063 1.00 66.38 249 PHE A C 1
ATOM 1957 O O . PHE A 1 249 ? 6.603 -23.543 -7.625 1.00 66.38 249 PHE A O 1
ATOM 1964 N N . PHE A 1 250 ? 8.830 -23.485 -7.370 1.00 64.44 250 PHE A N 1
ATOM 1965 C CA . PHE A 1 250 ? 9.145 -24.442 -8.439 1.00 64.44 250 PHE A CA 1
ATOM 1966 C C . PHE A 1 250 ? 9.823 -25.719 -7.924 1.00 64.44 250 PHE A C 1
ATOM 1968 O O . PHE A 1 250 ? 10.221 -26.572 -8.715 1.00 64.44 250 PHE A O 1
ATOM 1975 N N . SER A 1 251 ? 9.996 -25.838 -6.605 1.00 58.34 251 SER A N 1
ATOM 1976 C CA . SER A 1 251 ? 10.713 -26.940 -5.961 1.00 58.34 251 SER A CA 1
ATOM 1977 C C . SER A 1 251 ? 9.735 -28.031 -5.516 1.00 58.34 251 SER A C 1
ATOM 1979 O O . SER A 1 251 ? 9.512 -28.223 -4.322 1.00 58.34 251 SER A O 1
ATOM 1981 N N . SER A 1 252 ? 9.132 -28.727 -6.481 1.00 52.12 252 SER A N 1
ATOM 1982 C CA . SER A 1 252 ? 8.292 -29.917 -6.259 1.00 52.12 252 SER A CA 1
ATOM 1983 C C . SER A 1 252 ? 8.782 -31.099 -7.076 1.00 52.12 252 SER A C 1
ATOM 1985 O O . SER A 1 252 ? 8.939 -30.900 -8.304 1.00 52.12 252 SER A O 1
#

Radius of gyration: 25.85 Å; chains: 1; bounding box: 74×47×66 Å

Foldseek 3Di:
DKDKDWDWDWDQDPVRDIDIDIDIDIDDPPPPDDDPVVVVVVVVVVVVVVVVVVLLPAEFPAWAWDADPVCVVGTDIGTDDFDADKDWLFALQALARPVDDPRDDPVVSLVLLLQQLVLCQQLLNFKGKHRAMDGPSYTYDIDMAGLPPVDDDPSHPHPNSSVNSLVRRDRDPSNVVVVGDRSVRSVVVVVVVVVVVVVPDDDDDDDDDDDDDDDDDDDDDDDPDPDDFDACCSSHVDDPDGDDDPVVSVVD

Sequence (252 aa):
MRRAFKAEVKTVENNGSVTIADYVAKIQYHDETPSIETHTTDALMYHAGALLLNHFKKIVLDFVVTGKLNDPDQVYFLEAKLTGKYVKYCSNTDFDVDNEIDQTDPEFSQLMNAFSNWSFHKSSGKSLICDLQFVDGIITDPQIIDVDATQWADGNNSECGILRFIEGHQCNEVCKALKLTAPEQIYAKATQNVNEKSKKRPRILETQQPNIEENQPPQTKSLHVGVSPASISHLLSCSQDSLPNAKDFFSS